Protein AF-A0A0K2RG43-F1 (afdb_monomer)

Radius of gyration: 21.75 Å; Cα contacts (8 Å, |Δi|>4): 383; chains: 1; bounding box: 55×38×69 Å

Secondary structure (DSSP, 8-state):
-TTHHHHTTSS---HHHHHHHHHHH-TT-HHHHHHHHHHHHIIIIIHHHHHHHHHHHHHHTSS-HHHHHHHT-SS-HHHHHHHHHHHHHH-GGGHHHHHHHHHHHHHHIIIIIHHHIIIIIHHHHHHHHHHHHHHTTB-TTSPBB-TTSSBP---------TTS--GGGS---------HHHHHHHHHHHHHHHHHHHHHHHS---HHHHHHHHHHHHHHHHHHHHHHH-TTS-HHHHHHHHHHHHH-TTSTTHHHHHHHHTT--HHHHHHHHHHHHHHHHHHTHHHHHH--HHHHHHHHHHHHHHHHHHHHHHHHHHT-

Sequence (320 aa):
MGRTAIGATWAIDRESYLAYALQRFGVKSPVYRGVFSVWLLGSVFGAVFISLLAGLLGGMGIFDPLALALGLGLGSGSMMLGGVAALSILYPGQAPEIMALAALSNLVTNLVGFYAGAFLSLPMSLRLYKFWSRLFRRDDEGKRLDRNGNPVAAKLRRPQDRSKVDVSAVLQDPEVRTKPSTWIIAFGASIAAGVVLNALGTKSTSINDVIGVVILGLLTALAFVLAKYVPAVPSSVWVLALATLATAPILPFSGLIVSFTHNLDPLYVGLGSIALLGMNVGRDINALKTLNWRTVIVATITFSASFIAAAALAQFVIHI

Mean predicted aligned error: 9.78 Å

pLDDT: mean 80.02, std 14.26, range [31.39, 96.19]

Structure (mmCIF, N/CA/C/O backbone):
data_AF-A0A0K2RG43-F1
#
_entry.id   AF-A0A0K2RG43-F1
#
loop_
_atom_site.group_PDB
_atom_site.id
_atom_site.type_symbol
_atom_site.label_atom_id
_atom_site.label_alt_id
_atom_site.label_comp_id
_atom_site.label_asym_id
_atom_site.label_entity_id
_atom_site.label_seq_id
_atom_site.pdbx_PDB_ins_code
_atom_site.Cartn_x
_atom_site.Cartn_y
_atom_site.Cartn_z
_atom_site.occupancy
_atom_site.B_iso_or_equiv
_atom_site.auth_seq_id
_atom_site.auth_comp_id
_atom_site.auth_asym_id
_atom_site.auth_atom_id
_atom_site.pdbx_PDB_model_num
ATOM 1 N N . MET A 1 1 ? 9.750 5.505 -20.239 1.00 72.00 1 MET A N 1
ATOM 2 C CA . MET A 1 1 ? 9.608 4.975 -18.872 1.00 72.00 1 MET A CA 1
ATOM 3 C C . MET A 1 1 ? 10.276 3.618 -18.784 1.00 72.00 1 MET A C 1
ATOM 5 O O . MET A 1 1 ? 10.845 3.347 -17.742 1.00 72.00 1 MET A O 1
ATOM 9 N N . GLY A 1 2 ? 10.279 2.807 -19.855 1.00 84.25 2 GLY A N 1
ATOM 10 C CA . GLY A 1 2 ? 10.966 1.516 -19.836 1.00 84.25 2 GLY A CA 1
ATOM 11 C C . GLY A 1 2 ? 10.409 0.632 -18.723 1.00 84.25 2 GLY A C 1
ATOM 12 O O . GLY A 1 2 ? 9.242 0.772 -18.344 1.00 84.25 2 GLY A O 1
ATOM 13 N N . ARG A 1 3 ? 11.264 -0.194 -18.127 1.00 83.50 3 ARG A N 1
ATOM 14 C CA . ARG A 1 3 ? 10.897 -1.076 -17.009 1.00 83.50 3 ARG A CA 1
ATOM 15 C C . ARG A 1 3 ? 10.437 -0.351 -15.738 1.00 83.50 3 ARG A C 1
ATOM 17 O O . ARG A 1 3 ? 9.800 -0.978 -14.899 1.00 83.50 3 ARG A O 1
ATOM 24 N N . THR A 1 4 ? 10.662 0.959 -15.609 1.00 83.38 4 THR A N 1
ATOM 25 C CA . THR A 1 4 ? 10.087 1.777 -14.523 1.00 83.38 4 THR A CA 1
ATOM 26 C C . THR A 1 4 ? 8.566 1.846 -14.590 1.00 83.38 4 THR A C 1
ATOM 28 O O . THR A 1 4 ? 7.920 1.968 -13.556 1.00 83.38 4 THR A O 1
ATOM 31 N N . ALA A 1 5 ? 7.972 1.689 -15.779 1.00 85.75 5 ALA A N 1
ATOM 32 C CA . ALA A 1 5 ? 6.519 1.604 -15.914 1.00 85.75 5 ALA A CA 1
ATOM 33 C C . ALA A 1 5 ? 5.939 0.379 -15.191 1.00 85.75 5 ALA A C 1
ATOM 35 O O . ALA A 1 5 ? 4.846 0.467 -14.654 1.00 85.75 5 ALA A O 1
ATOM 36 N N . ILE A 1 6 ? 6.678 -0.735 -15.134 1.00 88.12 6 ILE A N 1
ATOM 37 C CA . ILE A 1 6 ? 6.242 -1.964 -14.452 1.00 88.12 6 ILE A CA 1
ATOM 38 C C . ILE A 1 6 ? 6.062 -1.683 -12.960 1.00 88.12 6 ILE A C 1
ATOM 40 O O . ILE A 1 6 ? 5.012 -1.966 -12.396 1.00 88.12 6 ILE A O 1
ATOM 44 N N . GLY A 1 7 ? 7.074 -1.062 -12.348 1.00 85.88 7 GLY A N 1
ATOM 45 C CA . GLY A 1 7 ? 7.021 -0.671 -10.943 1.00 85.88 7 GLY A CA 1
ATOM 46 C C . GLY A 1 7 ? 5.968 0.392 -10.658 1.00 85.88 7 GLY A C 1
ATOM 47 O O . GLY A 1 7 ? 5.346 0.342 -9.621 1.00 85.88 7 GLY A O 1
ATOM 48 N N . ALA A 1 8 ? 5.712 1.310 -11.589 1.00 86.12 8 ALA A N 1
ATOM 49 C CA . ALA A 1 8 ? 4.730 2.374 -11.381 1.00 86.12 8 ALA A CA 1
ATOM 50 C C . ALA A 1 8 ? 3.257 1.950 -11.589 1.00 86.12 8 ALA A C 1
ATOM 52 O O . ALA A 1 8 ? 2.366 2.787 -11.463 1.00 86.12 8 ALA A O 1
ATOM 53 N N . THR A 1 9 ? 2.986 0.706 -12.009 1.00 87.81 9 THR A N 1
ATOM 54 C CA . THR A 1 9 ? 1.630 0.277 -12.426 1.00 87.81 9 THR A CA 1
ATOM 55 C C . THR A 1 9 ? 1.123 -0.996 -11.765 1.00 87.81 9 THR A C 1
ATOM 57 O O . THR A 1 9 ? -0.069 -1.270 -11.828 1.00 87.81 9 THR A O 1
ATOM 60 N N . TRP A 1 10 ? 1.990 -1.798 -11.150 1.00 84.31 10 TRP A N 1
ATOM 61 C CA . TRP A 1 10 ? 1.578 -3.088 -10.595 1.00 84.31 10 TRP A CA 1
ATOM 62 C C . TRP A 1 10 ? 0.849 -2.989 -9.245 1.00 84.31 10 TRP A C 1
ATOM 64 O O . TRP A 1 10 ? 0.118 -3.914 -8.899 1.00 84.31 10 TRP A O 1
ATOM 74 N N . ALA A 1 11 ? 1.014 -1.907 -8.486 1.00 76.31 11 ALA A N 1
ATOM 75 C CA . ALA A 1 11 ? 0.300 -1.693 -7.234 1.00 76.31 11 ALA A CA 1
ATOM 76 C C . ALA A 1 11 ? 0.222 -0.199 -6.899 1.00 76.31 11 ALA A C 1
ATOM 78 O O . ALA A 1 11 ? 1.003 0.605 -7.405 1.00 76.31 11 ALA A O 1
ATOM 79 N N . ILE A 1 12 ? -0.705 0.172 -6.012 1.00 75.31 12 ILE A N 1
ATOM 80 C CA . ILE A 1 12 ? -0.600 1.429 -5.265 1.00 75.31 12 ILE A CA 1
ATOM 81 C C . ILE A 1 12 ? 0.527 1.194 -4.265 1.00 75.31 12 ILE A C 1
ATOM 83 O O . ILE A 1 12 ? 0.325 0.569 -3.228 1.00 75.31 12 ILE A O 1
ATOM 87 N N . ASP A 1 13 ? 1.739 1.571 -4.655 1.00 65.06 13 ASP A N 1
ATOM 88 C CA . ASP A 1 13 ? 2.984 1.197 -3.993 1.00 65.06 13 ASP A CA 1
ATOM 89 C C . ASP A 1 13 ? 3.018 1.664 -2.526 1.00 65.06 13 ASP A C 1
ATOM 91 O O . ASP A 1 13 ? 3.398 2.787 -2.230 1.00 65.06 13 ASP A O 1
ATOM 95 N N . ARG A 1 14 ? 2.574 0.807 -1.600 1.00 77.00 14 ARG A N 1
ATOM 96 C CA . ARG A 1 14 ? 2.666 0.968 -0.134 1.00 77.00 14 ARG A CA 1
ATOM 97 C C . ARG A 1 14 ? 3.974 0.406 0.415 1.00 77.00 14 ARG A C 1
ATOM 99 O O . ARG A 1 14 ? 4.730 -0.246 -0.299 1.00 77.00 14 ARG A O 1
ATOM 106 N N . GLU A 1 15 ? 4.232 0.610 1.703 1.00 75.44 15 GLU A N 1
ATOM 107 C CA . GLU A 1 15 ? 5.473 0.210 2.379 1.00 75.44 15 GLU A CA 1
ATOM 108 C C . GLU A 1 15 ? 5.776 -1.284 2.199 1.00 75.44 15 GLU A C 1
ATOM 110 O O . GLU A 1 15 ? 6.919 -1.666 1.949 1.00 75.44 15 GLU A O 1
ATOM 115 N N . SER A 1 16 ? 4.742 -2.129 2.244 1.00 77.81 16 SER A N 1
ATOM 116 C CA . SER A 1 16 ? 4.851 -3.569 1.997 1.00 77.81 16 SER A CA 1
ATOM 117 C C . SER A 1 16 ? 5.320 -3.880 0.569 1.00 77.81 16 SER A C 1
ATOM 119 O O . SER A 1 16 ? 6.199 -4.728 0.388 1.00 77.81 16 SER A O 1
ATOM 121 N N . TYR A 1 17 ? 4.806 -3.163 -0.437 1.00 83.00 17 TYR A N 1
ATOM 122 C CA . TYR A 1 17 ? 5.223 -3.273 -1.840 1.00 83.00 17 TYR A CA 1
ATOM 123 C C . TYR A 1 17 ? 6.608 -2.687 -2.091 1.00 83.00 17 TYR A C 1
ATOM 125 O O . TYR A 1 17 ? 7.375 -3.261 -2.863 1.00 83.00 17 TYR A O 1
ATOM 133 N N . LEU A 1 18 ? 6.957 -1.587 -1.422 1.00 79.75 18 LEU A N 1
ATOM 134 C CA . LEU A 1 18 ? 8.285 -0.990 -1.495 1.00 79.75 18 LEU A CA 1
ATOM 135 C C . LEU A 1 18 ? 9.337 -1.941 -0.919 1.00 79.75 18 LEU A C 1
ATOM 137 O O . LEU A 1 18 ? 10.330 -2.229 -1.585 1.00 79.75 18 LEU A O 1
ATOM 141 N N . ALA A 1 19 ? 9.084 -2.496 0.269 1.00 78.06 19 ALA A N 1
ATOM 142 C CA . ALA A 1 19 ? 9.940 -3.500 0.895 1.00 78.06 19 ALA A CA 1
ATOM 143 C C . ALA A 1 19 ? 10.049 -4.767 0.033 1.00 78.06 19 ALA A C 1
ATOM 145 O O . ALA A 1 19 ? 11.140 -5.308 -0.157 1.00 78.06 19 ALA A O 1
ATOM 146 N N . TYR A 1 20 ? 8.933 -5.211 -0.549 1.00 83.25 20 TYR A N 1
ATOM 147 C CA . TYR A 1 20 ? 8.912 -6.340 -1.475 1.00 83.25 20 TYR A CA 1
ATOM 148 C C . TYR A 1 20 ? 9.756 -6.071 -2.729 1.00 83.25 20 TYR A C 1
ATOM 150 O O . TYR A 1 20 ? 10.581 -6.898 -3.119 1.00 83.25 20 TYR A O 1
ATOM 158 N N . ALA A 1 21 ? 9.580 -4.910 -3.363 1.00 82.88 21 ALA A N 1
ATOM 159 C CA . ALA A 1 21 ? 10.314 -4.526 -4.562 1.00 82.88 21 ALA A CA 1
ATOM 160 C C . ALA A 1 21 ? 11.808 -4.340 -4.276 1.00 82.88 21 ALA A C 1
ATOM 162 O O . ALA A 1 21 ? 12.637 -4.727 -5.102 1.00 82.88 21 ALA A O 1
ATOM 163 N N . LEU A 1 22 ? 12.150 -3.803 -3.102 1.00 80.00 22 LEU A N 1
ATOM 164 C CA . LEU A 1 22 ? 13.521 -3.667 -2.626 1.00 80.00 22 LEU A CA 1
ATOM 165 C C . LEU A 1 22 ? 14.205 -5.033 -2.525 1.00 80.00 22 LEU A C 1
ATOM 167 O O . LEU A 1 22 ? 15.277 -5.218 -3.093 1.00 80.00 22 LEU A O 1
ATOM 171 N N . GLN A 1 23 ? 13.568 -6.004 -1.866 1.00 78.12 23 GLN A N 1
ATOM 172 C CA . GLN A 1 23 ? 14.124 -7.352 -1.709 1.00 78.12 23 GLN A CA 1
ATOM 173 C C . GLN A 1 23 ? 14.182 -8.122 -3.031 1.00 78.12 23 GLN A C 1
ATOM 175 O O . GLN A 1 23 ? 15.165 -8.805 -3.307 1.00 78.12 23 GLN A O 1
ATOM 180 N N . ARG A 1 24 ? 13.142 -8.014 -3.865 1.00 83.25 24 ARG A N 1
ATOM 181 C CA . ARG A 1 24 ? 13.026 -8.803 -5.098 1.00 83.25 24 ARG A CA 1
ATOM 182 C C . ARG A 1 24 ? 13.858 -8.255 -6.254 1.00 83.25 24 ARG A C 1
ATOM 184 O O . ARG A 1 24 ? 14.369 -9.032 -7.056 1.00 83.25 24 ARG A O 1
ATOM 191 N N . PHE A 1 25 ? 13.934 -6.934 -6.397 1.00 82.31 25 PHE A N 1
ATOM 192 C CA . PHE A 1 25 ? 14.569 -6.291 -7.549 1.00 82.31 25 PHE A CA 1
ATOM 193 C C . PHE A 1 25 ? 15.840 -5.518 -7.194 1.00 82.31 25 PHE A C 1
ATOM 195 O O . PHE A 1 25 ? 16.650 -5.263 -8.085 1.00 82.31 25 PHE A O 1
ATOM 202 N N . GLY A 1 26 ? 16.028 -5.150 -5.928 1.00 76.12 26 GLY A N 1
ATOM 203 C CA . GLY A 1 26 ? 17.147 -4.331 -5.481 1.00 76.12 26 GLY A CA 1
ATOM 204 C C . GLY A 1 26 ? 16.978 -2.844 -5.800 1.00 76.12 26 GLY A C 1
ATOM 205 O O . GLY A 1 26 ? 16.293 -2.448 -6.747 1.00 76.12 26 GLY A O 1
ATOM 206 N N . VAL A 1 27 ? 17.684 -2.015 -5.028 1.00 69.12 27 VAL A N 1
ATOM 207 C CA . VAL A 1 27 ? 17.645 -0.540 -5.087 1.00 69.12 27 VAL A CA 1
ATOM 208 C C . VAL A 1 27 ? 17.938 0.009 -6.490 1.00 69.12 27 VAL A C 1
ATOM 210 O O . VAL A 1 27 ? 17.334 0.978 -6.945 1.00 69.12 27 VAL A O 1
ATOM 213 N N . LYS A 1 28 ? 18.853 -0.637 -7.221 1.00 69.19 28 LYS A N 1
ATOM 214 C CA . LYS A 1 28 ? 19.302 -0.179 -8.547 1.00 69.19 28 LYS A CA 1
ATOM 215 C C . LYS A 1 28 ? 18.300 -0.488 -9.666 1.00 69.19 28 LYS A C 1
ATOM 217 O O . LYS A 1 28 ? 18.419 0.039 -10.777 1.00 69.19 28 LYS A O 1
ATOM 222 N N . SER A 1 29 ? 17.309 -1.342 -9.412 1.00 79.06 29 SER A N 1
ATOM 223 C CA . SER A 1 29 ? 16.393 -1.782 -10.458 1.00 79.06 29 SER A CA 1
ATOM 224 C C . SER A 1 29 ? 15.485 -0.647 -10.940 1.00 79.06 29 SER A C 1
ATOM 226 O O . SER A 1 29 ? 14.927 0.100 -10.132 1.00 79.06 29 SER A O 1
ATOM 228 N N . PRO A 1 30 ? 15.258 -0.519 -12.262 1.00 79.19 30 PRO A N 1
ATOM 229 C CA . PRO A 1 30 ? 14.259 0.404 -12.791 1.00 79.19 30 PRO A CA 1
ATOM 230 C C . PRO A 1 30 ? 12.853 0.113 -12.254 1.00 79.19 30 PRO A C 1
ATOM 232 O O . PRO A 1 30 ? 12.072 1.051 -12.129 1.00 79.19 30 PRO A O 1
ATOM 235 N N . VAL A 1 31 ? 12.544 -1.143 -11.905 1.00 84.06 31 VAL A N 1
ATOM 236 C CA . VAL A 1 31 ? 11.252 -1.529 -11.316 1.00 84.06 31 VAL A CA 1
ATOM 237 C C . VAL A 1 31 ? 11.106 -0.930 -9.919 1.00 84.06 31 VAL A C 1
ATOM 239 O O . VAL A 1 31 ? 10.134 -0.224 -9.680 1.00 84.06 31 VAL A O 1
ATOM 242 N N . TYR A 1 32 ? 12.096 -1.113 -9.036 1.00 83.69 32 TYR A N 1
ATOM 243 C CA . TYR A 1 32 ? 12.094 -0.504 -7.698 1.00 83.69 32 TYR A CA 1
ATOM 244 C C . TYR A 1 32 ? 11.953 1.020 -7.767 1.00 83.69 32 TYR A C 1
ATOM 246 O O . TYR A 1 32 ? 11.140 1.601 -7.059 1.00 83.69 32 TYR A O 1
ATOM 254 N N . ARG A 1 33 ? 12.672 1.667 -8.693 1.00 78.69 33 ARG A N 1
ATOM 255 C CA . ARG A 1 33 ? 12.550 3.116 -8.916 1.00 78.69 33 ARG A CA 1
ATOM 256 C C . ARG A 1 33 ? 11.124 3.545 -9.267 1.00 78.69 33 ARG A C 1
ATOM 258 O O . ARG A 1 33 ? 10.701 4.617 -8.848 1.00 78.69 33 ARG A O 1
ATOM 265 N N . GLY A 1 34 ? 10.392 2.731 -10.029 1.00 82.81 34 GLY A N 1
ATOM 266 C CA . GLY A 1 34 ? 8.988 2.990 -10.363 1.00 82.81 34 GLY A CA 1
ATOM 267 C C . GLY A 1 34 ? 8.098 2.940 -9.128 1.00 82.81 34 GLY A C 1
ATOM 268 O O . GLY A 1 34 ? 7.385 3.904 -8.871 1.00 82.81 34 GLY A O 1
ATOM 269 N N . VAL A 1 35 ? 8.246 1.870 -8.342 1.00 84.44 35 VAL A N 1
ATOM 270 C CA . VAL A 1 35 ? 7.529 1.648 -7.075 1.00 84.44 35 VAL A CA 1
ATOM 271 C C . VAL A 1 35 ? 7.765 2.798 -6.102 1.00 84.44 35 VAL A C 1
ATOM 273 O O . VAL A 1 35 ? 6.836 3.440 -5.624 1.00 84.44 35 VAL A O 1
ATOM 276 N N . PHE A 1 36 ? 9.036 3.119 -5.864 1.00 80.94 36 PHE A N 1
ATOM 277 C CA . PHE A 1 36 ? 9.437 4.204 -4.978 1.00 80.94 36 PHE A CA 1
ATOM 278 C C . PHE A 1 36 ? 8.869 5.556 -5.420 1.00 80.94 36 PHE A C 1
ATOM 280 O O . PHE A 1 36 ? 8.396 6.331 -4.594 1.00 80.94 36 PHE A O 1
ATOM 287 N N . SER A 1 37 ? 8.867 5.829 -6.729 1.00 79.81 37 SER A N 1
ATOM 288 C CA . SER A 1 37 ? 8.342 7.084 -7.270 1.00 79.81 37 SER A CA 1
ATOM 289 C C . SER A 1 37 ? 6.847 7.256 -7.002 1.00 79.81 37 SER A C 1
ATOM 291 O O . SER A 1 37 ? 6.416 8.342 -6.624 1.00 79.81 37 SER A O 1
ATOM 293 N N . VAL A 1 38 ? 6.050 6.206 -7.210 1.00 84.50 38 VAL A N 1
ATOM 294 C CA . VAL A 1 38 ? 4.597 6.249 -6.994 1.00 84.50 38 VAL A CA 1
ATOM 295 C C . VAL A 1 38 ? 4.264 6.262 -5.505 1.00 84.50 38 VAL A C 1
ATOM 297 O O . VAL A 1 38 ? 3.409 7.051 -5.110 1.00 84.50 38 VAL A O 1
ATOM 300 N N . TRP A 1 39 ? 4.969 5.485 -4.672 1.00 83.19 39 TRP A N 1
ATOM 301 C CA . TRP A 1 39 ? 4.837 5.537 -3.208 1.00 83.19 39 TRP A CA 1
ATOM 302 C C . TRP A 1 39 ? 5.060 6.956 -2.678 1.00 83.19 39 TRP A C 1
ATOM 304 O O . TRP A 1 39 ? 4.260 7.489 -1.905 1.00 83.19 39 TRP A O 1
ATOM 314 N N . LEU A 1 40 ? 6.132 7.595 -3.149 1.00 78.00 40 LEU A N 1
ATOM 315 C CA . LEU A 1 40 ? 6.510 8.940 -2.752 1.00 78.00 40 LEU A CA 1
ATOM 316 C C . LEU A 1 40 ? 5.478 9.978 -3.205 1.00 78.00 40 LEU A C 1
ATOM 318 O O . LEU A 1 40 ? 5.006 10.783 -2.402 1.00 78.00 40 LEU A O 1
ATOM 322 N N . LEU A 1 41 ? 5.075 9.928 -4.477 1.00 80.88 41 LEU A N 1
ATOM 323 C CA . LEU A 1 41 ? 4.028 10.800 -5.012 1.00 80.88 41 LEU A CA 1
ATOM 324 C C . LEU A 1 41 ? 2.700 10.613 -4.278 1.00 80.88 41 LEU A C 1
ATOM 326 O O . LEU A 1 41 ? 2.023 11.590 -3.968 1.00 80.88 41 LEU A O 1
ATOM 330 N N . GLY A 1 42 ? 2.340 9.371 -3.971 1.00 81.19 42 GLY A N 1
ATOM 331 C CA . GLY A 1 42 ? 1.132 9.049 -3.231 1.00 81.19 42 GLY A CA 1
ATOM 332 C C . GLY A 1 42 ? 1.161 9.580 -1.800 1.00 81.19 42 GLY A C 1
ATOM 333 O O . GLY A 1 42 ? 0.168 10.125 -1.325 1.00 81.19 42 GLY A O 1
ATOM 334 N N . SER A 1 43 ? 2.302 9.481 -1.127 1.00 76.50 43 SER A N 1
ATOM 335 C CA . SER A 1 43 ? 2.449 9.953 0.251 1.00 76.50 43 SER A CA 1
ATOM 336 C C . SER A 1 43 ? 2.411 11.480 0.350 1.00 76.50 43 SER A C 1
ATOM 338 O O . SER A 1 43 ? 1.801 12.010 1.273 1.00 76.50 43 SER A O 1
ATOM 340 N N . VAL A 1 44 ? 3.015 12.186 -0.614 1.00 74.88 44 VAL A N 1
ATOM 341 C CA . VAL A 1 44 ? 3.104 13.657 -0.608 1.00 74.88 44 VAL A CA 1
ATOM 342 C C . VAL A 1 44 ? 1.855 14.320 -1.197 1.00 74.88 44 VAL A C 1
ATOM 344 O O . VAL A 1 44 ? 1.325 15.261 -0.616 1.00 74.88 44 VAL A O 1
ATOM 347 N N . PHE A 1 45 ? 1.376 13.845 -2.349 1.00 83.31 45 PHE A N 1
ATOM 348 C CA . PHE A 1 45 ? 0.303 14.497 -3.115 1.00 83.31 45 PHE A CA 1
ATOM 349 C C . PHE A 1 45 ? -0.998 13.698 -3.152 1.00 83.31 45 PHE A C 1
ATOM 351 O O . PHE A 1 45 ? -2.053 14.249 -3.463 1.00 83.31 45 PHE A O 1
ATOM 358 N N . GLY A 1 46 ? -0.947 12.404 -2.839 1.00 86.75 46 GLY A N 1
ATOM 359 C CA . GLY A 1 46 ? -2.092 11.513 -2.980 1.00 86.75 46 GLY A CA 1
ATOM 360 C C . GLY A 1 46 ? -3.284 11.905 -2.119 1.00 86.75 46 GLY A C 1
ATOM 361 O O . GLY A 1 46 ? -4.408 11.803 -2.591 1.00 86.75 46 GLY A O 1
ATOM 362 N N . ALA A 1 47 ? -3.058 12.385 -0.892 1.00 88.19 47 ALA A N 1
ATOM 363 C CA . ALA A 1 47 ? -4.142 12.808 -0.003 1.00 88.19 47 ALA A CA 1
ATOM 364 C C . ALA A 1 47 ? -4.958 13.965 -0.590 1.00 88.19 47 ALA A C 1
ATOM 366 O O . ALA A 1 47 ? -6.183 13.905 -0.602 1.00 88.19 47 ALA A O 1
ATOM 367 N N . VAL A 1 48 ? -4.275 14.969 -1.147 1.00 91.31 48 VAL A N 1
ATOM 368 C CA . VAL A 1 48 ? -4.914 16.100 -1.835 1.00 91.31 48 VAL A CA 1
ATOM 369 C C . VAL A 1 48 ? -5.599 15.637 -3.119 1.00 91.31 48 VAL A C 1
ATOM 371 O O . VAL A 1 48 ? -6.703 16.063 -3.433 1.00 91.31 48 VAL A O 1
ATOM 374 N N . PHE A 1 49 ? -4.959 14.747 -3.878 1.00 93.06 49 PHE A N 1
ATOM 375 C CA . PHE A 1 49 ? -5.535 14.257 -5.125 1.00 93.06 49 PHE A CA 1
ATOM 376 C C . PHE A 1 49 ? -6.822 13.449 -4.894 1.00 93.06 49 PHE A C 1
ATOM 378 O O . PHE A 1 49 ? -7.835 13.696 -5.546 1.00 93.06 49 PHE A O 1
ATOM 385 N N . ILE A 1 50 ? -6.794 12.508 -3.948 1.00 94.12 50 ILE A N 1
ATOM 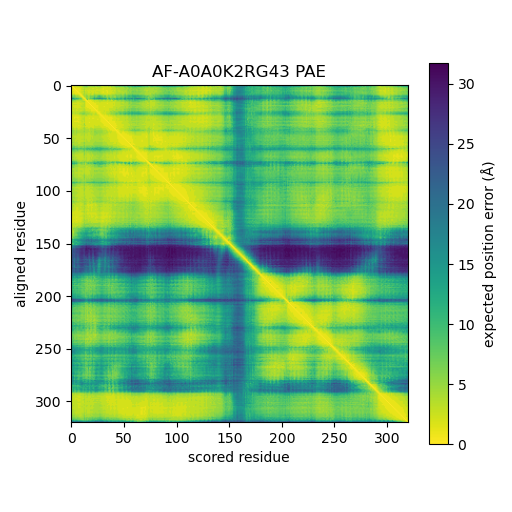386 C CA . ILE A 1 50 ? -7.946 11.668 -3.616 1.00 94.12 50 ILE A CA 1
ATOM 387 C C . ILE A 1 50 ? -9.043 12.472 -2.923 1.00 94.12 50 ILE A C 1
ATOM 389 O O . ILE A 1 50 ? -10.207 12.216 -3.205 1.00 94.12 50 ILE A O 1
ATOM 393 N N . SER A 1 51 ? -8.723 13.473 -2.096 1.00 94.12 51 SER A N 1
ATOM 394 C CA . SER A 1 51 ? -9.756 14.338 -1.512 1.00 94.12 51 SER A CA 1
ATOM 395 C C . SER A 1 51 ? -10.528 15.111 -2.583 1.00 94.12 51 SER A C 1
ATOM 397 O O . SER A 1 51 ? -11.758 15.122 -2.564 1.00 94.12 51 SER A O 1
ATOM 399 N N . LEU A 1 52 ? -9.828 15.684 -3.568 1.00 95.81 52 LEU A N 1
ATOM 400 C CA . LEU A 1 52 ? -10.455 16.369 -4.701 1.00 95.81 52 LEU A CA 1
ATOM 401 C C . LEU A 1 52 ? -11.292 15.411 -5.551 1.00 95.81 52 LEU A C 1
ATOM 403 O O . LEU A 1 52 ? -12.419 15.736 -5.915 1.00 95.81 52 LEU A O 1
ATOM 407 N N . LEU A 1 53 ? -10.758 14.226 -5.856 1.00 95.44 53 LEU A N 1
ATOM 408 C CA . LEU A 1 53 ? -11.457 13.241 -6.676 1.00 95.44 53 LEU A CA 1
ATOM 409 C C . LEU A 1 53 ? -12.693 12.671 -5.963 1.00 95.44 53 LEU A C 1
ATOM 411 O O . LEU A 1 53 ? -13.744 12.541 -6.583 1.00 95.44 53 LEU A O 1
ATOM 415 N N . ALA A 1 54 ? -12.593 12.373 -4.667 1.00 95.38 54 ALA A N 1
ATOM 416 C CA . ALA A 1 54 ? -13.710 11.906 -3.852 1.00 95.38 54 ALA A CA 1
ATOM 417 C C . ALA A 1 54 ? -14.787 12.985 -3.703 1.00 95.38 54 ALA A C 1
ATOM 419 O O . ALA A 1 54 ? -15.967 12.691 -3.870 1.00 95.38 54 ALA A O 1
ATOM 420 N N . GLY A 1 55 ? -14.383 14.238 -3.471 1.00 94.94 55 GLY A N 1
ATOM 421 C CA . GLY A 1 55 ? -15.302 15.374 -3.443 1.00 94.94 55 GLY A CA 1
ATOM 422 C C . GLY A 1 55 ? -16.020 15.580 -4.779 1.00 94.94 55 GLY A C 1
ATOM 423 O O . GLY A 1 55 ? -17.228 15.794 -4.797 1.00 94.94 55 GLY A O 1
ATOM 424 N N . LEU A 1 56 ? -15.307 15.449 -5.903 1.00 96.19 56 LEU A N 1
ATOM 425 C CA . LEU A 1 56 ? -15.900 15.538 -7.238 1.00 96.19 56 LEU A CA 1
ATOM 426 C C . LEU A 1 56 ? -16.924 14.419 -7.471 1.00 96.19 56 LEU A C 1
ATOM 428 O O . LEU A 1 56 ? -18.065 14.707 -7.819 1.00 96.19 56 LEU A O 1
ATOM 432 N N . LEU A 1 57 ? -16.537 13.154 -7.272 1.00 95.44 57 LEU A N 1
ATOM 433 C CA . LEU A 1 57 ? -17.425 12.012 -7.520 1.00 95.44 57 LEU A CA 1
ATOM 434 C C . LEU A 1 57 ? -18.624 11.986 -6.566 1.00 95.44 57 LEU A C 1
ATOM 436 O O . LEU A 1 57 ? -19.725 11.658 -7.002 1.00 95.44 57 LEU A O 1
ATOM 440 N N . GLY A 1 58 ? -18.428 12.379 -5.303 1.00 93.62 58 GLY A N 1
ATOM 441 C CA . GLY A 1 58 ? -19.518 12.569 -4.347 1.00 93.62 58 GLY A CA 1
ATOM 442 C C . GLY A 1 58 ? -20.467 13.677 -4.797 1.00 93.62 58 GLY A C 1
ATOM 443 O O . GLY A 1 58 ? -21.670 13.468 -4.882 1.00 93.62 58 GLY A O 1
ATOM 444 N N . GLY A 1 59 ? -19.936 14.830 -5.207 1.00 92.69 59 GLY A N 1
ATOM 445 C CA . GLY A 1 59 ? -20.747 15.944 -5.706 1.00 92.69 59 GLY A CA 1
ATOM 446 C C . GLY A 1 59 ? -21.535 15.633 -6.986 1.00 92.69 59 GLY A C 1
ATOM 447 O O . GLY A 1 59 ? -22.576 16.241 -7.219 1.00 92.69 59 GLY A O 1
ATOM 448 N N . MET A 1 60 ? -21.076 14.682 -7.807 1.00 93.00 60 MET A N 1
ATOM 449 C CA . MET A 1 60 ? -21.795 14.245 -9.011 1.00 93.00 60 MET A CA 1
ATOM 450 C C . MET A 1 60 ? -23.036 13.392 -8.703 1.00 93.00 60 MET A C 1
ATOM 452 O O . MET A 1 60 ? -23.894 13.265 -9.572 1.00 93.00 60 MET A O 1
ATOM 456 N N . GLY A 1 61 ? -23.127 12.782 -7.515 1.00 87.69 61 GLY A N 1
ATOM 457 C CA . GLY A 1 61 ? -24.268 11.947 -7.117 1.00 87.69 61 GLY A CA 1
ATOM 458 C C . GLY A 1 61 ? -24.458 10.666 -7.943 1.00 87.69 61 GLY A C 1
ATOM 459 O O . GLY A 1 61 ? -25.542 10.093 -7.933 1.00 87.69 61 GLY A O 1
ATOM 460 N N . ILE A 1 62 ? -23.432 10.226 -8.684 1.00 89.62 62 ILE A N 1
ATOM 461 C CA . ILE A 1 62 ? -23.482 9.001 -9.509 1.00 89.62 62 ILE A CA 1
ATOM 462 C C . ILE A 1 62 ? -23.292 7.748 -8.649 1.00 89.62 62 ILE A C 1
ATOM 464 O O . ILE A 1 62 ? -23.880 6.706 -8.928 1.00 89.62 62 ILE A O 1
ATOM 468 N N . PHE A 1 63 ? -22.439 7.846 -7.632 1.00 92.88 63 PHE A N 1
ATOM 469 C CA . PHE A 1 63 ? -22.139 6.759 -6.710 1.00 92.88 63 PHE A CA 1
ATOM 470 C C . PHE A 1 63 ? -22.794 7.019 -5.359 1.00 92.88 63 PHE A C 1
ATOM 472 O O . PHE A 1 63 ? -22.886 8.162 -4.911 1.00 92.88 63 PHE A O 1
ATOM 479 N N . ASP A 1 64 ? -23.189 5.939 -4.698 1.00 93.75 64 ASP A N 1
ATOM 480 C CA . ASP A 1 64 ? -23.580 5.948 -3.299 1.00 93.75 64 ASP A CA 1
ATOM 481 C C . ASP A 1 64 ? -22.381 6.396 -2.431 1.00 93.75 64 ASP A C 1
ATOM 483 O O . ASP A 1 64 ? -21.248 5.951 -2.672 1.00 93.75 64 ASP A O 1
ATOM 487 N N . PRO A 1 65 ? -22.580 7.271 -1.426 1.00 94.00 65 PRO A N 1
ATOM 488 C CA . PRO A 1 65 ? -21.498 7.726 -0.553 1.00 94.00 65 PRO A CA 1
ATOM 489 C C . PRO A 1 65 ? -20.750 6.581 0.140 1.00 94.00 65 PRO A C 1
ATOM 491 O O . PRO A 1 65 ? -19.532 6.662 0.311 1.00 94.00 65 PRO A O 1
ATOM 494 N N . LEU A 1 66 ? -21.444 5.497 0.493 1.00 94.44 66 LEU A N 1
ATOM 495 C CA . LEU A 1 66 ? -20.863 4.309 1.117 1.00 94.44 66 LEU A CA 1
ATOM 496 C C . LEU A 1 66 ? -20.060 3.477 0.106 1.00 94.44 66 LEU A C 1
ATOM 498 O O . LEU A 1 66 ? -19.013 2.924 0.451 1.00 94.44 66 LEU A O 1
ATOM 502 N N . ALA A 1 67 ? -20.474 3.448 -1.165 1.00 95.75 67 ALA A N 1
ATOM 503 C CA . ALA A 1 67 ? -19.684 2.843 -2.239 1.00 95.75 67 ALA A CA 1
ATOM 504 C C . ALA A 1 67 ? -18.383 3.622 -2.486 1.00 95.75 67 ALA A C 1
ATOM 506 O O . ALA A 1 67 ? -17.309 3.027 -2.618 1.00 95.75 67 ALA A O 1
ATOM 507 N N . LEU A 1 68 ? -18.456 4.958 -2.488 1.00 95.94 68 LEU A N 1
ATOM 508 C CA . LEU A 1 68 ? -17.270 5.813 -2.553 1.00 95.94 68 LEU A CA 1
ATOM 509 C C . LEU A 1 68 ? -16.375 5.597 -1.330 1.00 95.94 68 LEU A C 1
ATOM 511 O O . LEU A 1 68 ? -15.164 5.463 -1.494 1.00 95.94 68 LEU A O 1
ATOM 515 N N . ALA A 1 69 ? -16.949 5.487 -0.130 1.00 94.94 69 ALA A N 1
ATOM 516 C CA . ALA A 1 69 ? -16.206 5.189 1.091 1.00 94.94 69 ALA A CA 1
ATOM 517 C C . ALA A 1 69 ? -15.432 3.866 0.990 1.00 94.94 69 ALA A C 1
ATOM 519 O O . ALA A 1 69 ? -14.241 3.824 1.294 1.00 94.94 69 ALA A O 1
ATOM 520 N N . LEU A 1 70 ? -16.058 2.803 0.479 1.00 94.31 70 LEU A N 1
ATOM 521 C CA . LEU A 1 70 ? -15.376 1.534 0.212 1.00 94.31 70 LEU A CA 1
ATOM 522 C C . LEU A 1 70 ? -14.268 1.685 -0.840 1.00 94.31 70 LEU A C 1
ATOM 524 O O . LEU A 1 70 ? -13.193 1.101 -0.686 1.00 94.31 70 LEU A O 1
ATOM 528 N N . GLY A 1 71 ? -14.476 2.515 -1.864 1.00 92.75 71 GLY A N 1
ATOM 529 C CA . GLY A 1 71 ? -13.451 2.842 -2.857 1.00 92.75 71 GLY A CA 1
ATOM 530 C C . GLY A 1 71 ? -12.227 3.555 -2.269 1.00 92.75 71 GLY A C 1
ATOM 531 O O . GLY A 1 71 ? -11.112 3.365 -2.758 1.00 92.75 71 GLY A O 1
ATOM 532 N N . LEU A 1 72 ? -12.396 4.339 -1.197 1.00 92.62 72 LEU A N 1
ATOM 533 C CA . LEU A 1 72 ? -11.303 5.056 -0.523 1.00 92.62 72 LEU A CA 1
ATOM 534 C C . LEU A 1 72 ? -10.307 4.140 0.196 1.00 92.62 72 LEU A C 1
ATOM 536 O O . LEU A 1 72 ? -9.223 4.595 0.571 1.00 92.62 72 LEU A O 1
ATOM 540 N N . GLY A 1 73 ? -10.621 2.849 0.335 1.00 84.38 73 GLY A N 1
ATOM 541 C CA . GLY A 1 73 ? -9.730 1.816 0.857 1.00 84.38 73 GLY A CA 1
ATOM 542 C C . GLY A 1 73 ? -8.578 1.442 -0.080 1.00 84.38 73 GLY A C 1
ATOM 543 O O . GLY A 1 73 ? -8.274 0.268 -0.255 1.00 84.38 73 GLY A O 1
ATOM 544 N N . LEU A 1 74 ? -7.905 2.429 -0.671 1.00 78.38 74 LEU A N 1
ATOM 545 C CA . LEU A 1 74 ? -6.832 2.289 -1.665 1.00 78.38 74 LEU A CA 1
ATOM 546 C C . LEU A 1 74 ? -5.532 1.666 -1.116 1.00 78.38 74 LEU A C 1
ATOM 548 O O . LEU A 1 74 ? -4.545 1.544 -1.840 1.00 78.38 74 LEU A O 1
ATOM 552 N N . GLY A 1 75 ? -5.492 1.325 0.174 1.00 71.06 75 GLY A N 1
ATOM 553 C CA . GLY A 1 75 ? -4.307 0.835 0.882 1.00 71.06 75 GLY A CA 1
ATOM 554 C C . GLY A 1 75 ? -3.477 1.946 1.538 1.00 71.06 75 GLY A C 1
ATOM 555 O O . GLY A 1 75 ? -2.536 1.653 2.271 1.00 71.06 75 GLY A O 1
ATOM 556 N N . SER A 1 76 ? -3.815 3.222 1.319 1.00 83.69 76 SER A N 1
ATOM 557 C CA . SER A 1 76 ? -3.121 4.375 1.901 1.00 83.69 76 SER A CA 1
ATOM 558 C C . SER A 1 76 ? -3.971 5.083 2.949 1.00 83.69 76 SER A C 1
ATOM 560 O O . SER A 1 76 ? -4.964 5.719 2.605 1.00 83.69 76 SER A O 1
ATOM 562 N N . GLY A 1 77 ? -3.524 5.065 4.209 1.00 80.94 77 GLY A N 1
ATOM 563 C CA . GLY A 1 77 ? -4.220 5.747 5.306 1.00 80.94 77 GLY A CA 1
ATOM 564 C C . GLY A 1 77 ? -4.366 7.256 5.086 1.00 80.94 77 GLY A C 1
ATOM 565 O O . GLY A 1 77 ? -5.439 7.801 5.311 1.00 80.94 77 GLY A O 1
ATOM 566 N N . SER A 1 78 ? -3.338 7.938 4.568 1.00 83.69 78 SER A N 1
ATOM 567 C CA . SER A 1 78 ? -3.411 9.384 4.307 1.00 83.69 78 SER A CA 1
ATOM 568 C C . SER A 1 78 ? -4.369 9.735 3.165 1.00 83.69 78 SER A C 1
ATOM 570 O O . SER A 1 78 ? -5.122 10.699 3.271 1.00 83.69 78 SER A O 1
ATOM 572 N N . MET A 1 79 ? -4.380 8.943 2.087 1.00 90.38 79 MET A N 1
ATOM 573 C CA . MET A 1 79 ? -5.337 9.122 0.988 1.00 90.38 79 MET A CA 1
ATOM 574 C C . MET A 1 79 ? -6.765 8.820 1.425 1.00 90.38 79 MET A C 1
ATOM 576 O O . MET A 1 79 ? -7.671 9.579 1.094 1.00 90.38 79 MET A O 1
ATOM 580 N N . MET A 1 80 ? -6.945 7.739 2.187 1.00 92.50 80 MET A N 1
ATOM 581 C CA . MET A 1 80 ? -8.224 7.351 2.763 1.00 92.50 80 MET A CA 1
ATOM 582 C C . MET A 1 80 ? -8.771 8.481 3.632 1.00 92.50 80 MET A C 1
ATOM 584 O O . MET A 1 80 ? -9.867 8.956 3.370 1.00 92.50 80 MET A O 1
ATOM 588 N N . LEU A 1 81 ? -7.990 8.975 4.600 1.00 89.94 81 LEU A N 1
ATOM 589 C CA . LEU A 1 81 ? -8.398 10.084 5.466 1.00 89.94 81 LEU A CA 1
ATOM 590 C C . LEU A 1 81 ? -8.703 11.359 4.669 1.00 89.94 81 LEU A C 1
ATOM 592 O O . LEU A 1 81 ? -9.689 12.029 4.958 1.00 89.94 81 LEU A O 1
ATOM 596 N N . GLY A 1 82 ? -7.905 11.674 3.642 1.00 90.81 82 GLY A N 1
ATOM 597 C CA . GLY A 1 82 ? -8.163 12.810 2.754 1.00 90.81 82 GLY A CA 1
ATOM 598 C C . GLY A 1 82 ? -9.500 12.697 2.015 1.00 90.81 82 GLY A C 1
ATOM 599 O O . GLY A 1 82 ? -10.273 13.655 1.981 1.00 90.81 82 GLY A O 1
ATOM 600 N N . GLY A 1 83 ? -9.801 11.524 1.457 1.00 93.75 83 GLY A N 1
ATOM 601 C CA . GLY A 1 83 ? -11.078 11.259 0.794 1.00 93.75 83 GLY A CA 1
ATOM 602 C C . GLY A 1 83 ? -12.262 11.216 1.758 1.00 93.75 83 GLY A C 1
ATOM 603 O O . GLY A 1 83 ? -13.305 11.793 1.464 1.00 93.75 83 GLY A O 1
ATOM 604 N N . VAL A 1 84 ? -12.091 10.593 2.928 1.00 94.94 84 VAL A N 1
ATOM 605 C CA . VAL A 1 84 ? -13.117 10.513 3.977 1.00 94.94 84 VAL A CA 1
ATOM 606 C C . VAL A 1 84 ? -13.463 11.913 4.456 1.00 94.94 84 VAL A C 1
ATOM 608 O O . VAL A 1 84 ? -14.642 12.227 4.578 1.00 94.94 84 VAL A O 1
ATOM 611 N N . ALA A 1 85 ? -12.466 12.777 4.667 1.00 93.25 85 ALA A N 1
ATOM 612 C CA . ALA A 1 85 ? -12.690 14.171 5.030 1.00 93.25 85 ALA A CA 1
ATOM 613 C C . ALA A 1 85 ? -13.537 14.905 3.978 1.00 93.25 85 ALA A C 1
ATOM 615 O O . ALA A 1 85 ? -14.510 15.565 4.334 1.00 93.25 85 ALA A O 1
ATOM 616 N N . ALA A 1 86 ? -13.221 14.745 2.688 1.00 95.44 86 ALA A N 1
ATOM 617 C CA . ALA A 1 86 ? -13.997 15.352 1.607 1.00 95.44 86 ALA A CA 1
ATOM 618 C C . ALA A 1 86 ? -15.447 14.836 1.559 1.00 95.44 86 ALA A C 1
ATOM 620 O O . ALA A 1 86 ? -16.379 15.635 1.485 1.00 95.44 86 ALA A O 1
ATOM 621 N N . LEU A 1 87 ? -15.657 13.518 1.653 1.00 95.81 87 LEU A N 1
ATOM 622 C CA . LEU A 1 87 ? -17.002 12.930 1.639 1.00 95.81 87 LEU A CA 1
ATOM 623 C C . LEU A 1 87 ? -17.810 13.270 2.892 1.00 95.81 87 LEU A C 1
ATOM 625 O O . LEU A 1 87 ? -19.009 13.498 2.792 1.00 95.81 87 LEU A O 1
ATOM 629 N N . SER A 1 88 ? -17.170 13.354 4.057 1.00 94.94 88 SER A N 1
ATOM 630 C CA . SER A 1 88 ? -17.839 13.676 5.325 1.00 94.94 88 SER A CA 1
ATOM 631 C C . SER A 1 88 ? -18.366 15.110 5.350 1.00 94.94 88 SER A C 1
ATOM 633 O O . SER A 1 88 ? -19.366 15.384 6.005 1.00 94.94 88 SER A O 1
ATOM 635 N N . ILE A 1 89 ? -17.720 16.023 4.617 1.00 95.25 89 ILE A N 1
ATOM 636 C CA . ILE A 1 89 ? -18.219 17.390 4.420 1.00 95.25 89 ILE A CA 1
ATOM 637 C C . ILE A 1 89 ? -19.476 17.387 3.537 1.00 95.25 89 ILE A C 1
ATOM 639 O O . ILE A 1 89 ? -20.410 18.136 3.810 1.00 95.25 89 ILE A O 1
ATOM 643 N N . LEU A 1 90 ? -19.514 16.548 2.496 1.00 95.00 90 LEU A N 1
ATOM 644 C CA . LEU A 1 90 ? -20.665 16.438 1.592 1.00 95.00 90 LEU A CA 1
ATOM 645 C C . LEU A 1 90 ? -21.845 15.680 2.222 1.00 95.00 90 LEU A C 1
ATOM 647 O O . LEU A 1 90 ? -22.997 16.039 1.993 1.00 95.00 90 LEU A O 1
ATOM 651 N N . TYR A 1 91 ? -21.559 14.661 3.033 1.00 95.31 91 TYR A N 1
ATOM 652 C CA . TYR A 1 91 ? -22.540 13.756 3.636 1.00 95.31 91 TYR A CA 1
ATOM 653 C C . TYR A 1 91 ? -22.356 13.667 5.160 1.00 95.31 91 TYR A C 1
ATOM 655 O O . TYR A 1 91 ? -22.008 12.606 5.688 1.00 95.31 91 TYR A O 1
ATOM 663 N N . PRO A 1 92 ? -22.617 14.757 5.906 1.00 94.12 92 PRO A N 1
ATOM 664 C CA . PRO A 1 92 ? -22.339 14.814 7.343 1.00 94.12 92 PRO A CA 1
ATOM 665 C C . PRO A 1 92 ? -23.123 13.774 8.156 1.00 94.12 92 PRO A C 1
ATOM 667 O O . PRO A 1 92 ? -22.617 13.269 9.154 1.00 94.12 92 PRO A O 1
ATOM 670 N N . GLY A 1 93 ? -24.329 13.400 7.710 1.00 95.12 93 GLY A N 1
ATOM 671 C CA . GLY A 1 93 ? -25.147 12.378 8.373 1.00 95.12 93 GLY A CA 1
ATOM 672 C C . GLY A 1 93 ? -24.576 10.956 8.298 1.00 95.12 93 GLY A C 1
ATOM 673 O O . GLY A 1 93 ? -24.912 10.134 9.141 1.00 95.12 93 GLY A O 1
ATOM 674 N N . GLN A 1 94 ? -23.697 10.674 7.330 1.00 94.62 94 GLN A N 1
ATOM 675 C CA . GLN A 1 94 ? -23.084 9.354 7.118 1.00 94.62 94 GLN A CA 1
ATOM 676 C C . GLN A 1 94 ? -21.584 9.342 7.450 1.00 94.62 94 GLN A C 1
ATOM 678 O O . GLN A 1 94 ? -20.915 8.332 7.253 1.00 94.62 94 GLN A O 1
ATOM 683 N N . ALA A 1 95 ? -21.027 10.441 7.973 1.00 93.19 95 ALA A N 1
ATOM 684 C CA . ALA A 1 95 ? -19.591 10.572 8.230 1.00 93.19 95 ALA A CA 1
ATOM 685 C C . ALA A 1 95 ? -18.986 9.435 9.091 1.00 93.19 95 ALA A C 1
ATOM 687 O O . ALA A 1 95 ? -17.917 8.933 8.725 1.00 93.19 95 ALA A O 1
ATOM 688 N N . PRO A 1 96 ? -19.637 8.960 10.179 1.00 93.44 96 PRO A N 1
ATOM 689 C CA . PRO A 1 96 ? -19.117 7.829 10.952 1.00 93.44 96 PRO A CA 1
ATOM 690 C C . PRO A 1 96 ? -19.043 6.536 10.132 1.00 93.44 96 PRO A C 1
ATOM 692 O O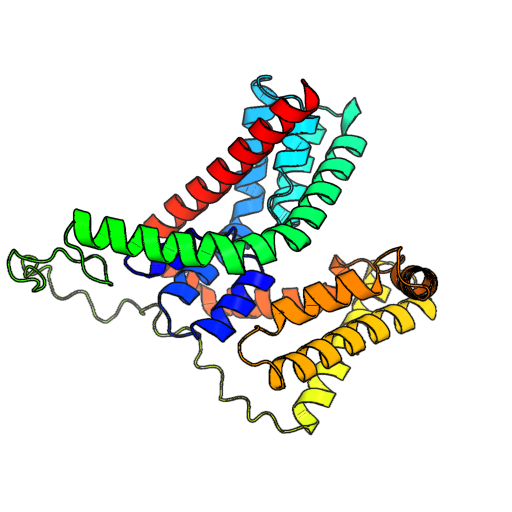 . PRO A 1 96 ? -18.076 5.783 10.235 1.00 93.44 96 PRO A O 1
ATOM 695 N N . GLU A 1 97 ? -20.048 6.299 9.291 1.00 95.38 97 GLU A N 1
ATOM 696 C CA . GLU A 1 97 ? -20.176 5.093 8.474 1.00 95.38 97 GLU A CA 1
ATOM 697 C C . GLU A 1 97 ? -19.191 5.112 7.298 1.00 95.38 97 GLU A C 1
ATOM 699 O O . GLU A 1 97 ? -18.506 4.123 7.044 1.00 95.38 97 GLU A O 1
ATOM 704 N N . ILE A 1 98 ? -19.010 6.275 6.663 1.00 96.00 98 ILE A N 1
ATOM 705 C CA . ILE A 1 98 ? -17.984 6.521 5.640 1.00 96.00 98 ILE A CA 1
ATOM 706 C C . ILE A 1 98 ? -16.588 6.212 6.195 1.00 96.00 98 ILE A C 1
ATOM 708 O O . ILE A 1 98 ? -15.818 5.487 5.564 1.00 96.00 98 ILE A O 1
ATOM 712 N N . MET A 1 99 ? -16.253 6.731 7.381 1.00 93.06 99 MET A N 1
ATOM 713 C CA . MET A 1 99 ? -14.964 6.464 8.024 1.00 93.06 99 MET A CA 1
ATOM 714 C C . MET A 1 99 ? -14.787 4.973 8.331 1.00 93.06 99 MET A C 1
ATOM 716 O O . MET A 1 99 ? -13.730 4.409 8.044 1.00 93.06 99 MET A O 1
ATOM 720 N N . ALA A 1 100 ? -15.817 4.324 8.879 1.00 92.38 100 ALA A N 1
ATOM 721 C CA . ALA A 1 100 ? -15.774 2.907 9.217 1.00 92.38 100 ALA A CA 1
ATOM 722 C C . ALA A 1 100 ? -15.569 2.024 7.975 1.00 92.38 100 ALA A C 1
ATOM 724 O O . ALA A 1 100 ? -14.656 1.198 7.952 1.00 92.38 100 ALA A O 1
ATOM 725 N N . LEU A 1 101 ? -16.361 2.225 6.917 1.00 94.31 101 LEU A N 1
ATOM 726 C CA . LEU A 1 101 ? -16.254 1.459 5.673 1.00 94.31 101 LEU A CA 1
ATOM 727 C C . LEU A 1 101 ? -14.922 1.696 4.962 1.00 94.31 101 LEU A C 1
ATOM 729 O O . LEU A 1 101 ? -14.297 0.741 4.499 1.00 94.31 101 LEU A O 1
ATOM 733 N N . ALA A 1 102 ? -14.452 2.944 4.914 1.00 93.69 102 ALA A N 1
ATOM 734 C CA . ALA A 1 102 ? -13.159 3.264 4.326 1.00 93.69 102 ALA A CA 1
ATOM 735 C C . ALA A 1 102 ? -12.010 2.596 5.096 1.00 93.69 102 ALA A C 1
ATOM 737 O O . ALA A 1 102 ? -11.131 1.992 4.478 1.00 93.69 102 ALA A O 1
ATOM 738 N N . ALA A 1 103 ? -12.042 2.632 6.434 1.00 88.94 103 ALA A N 1
ATOM 739 C CA . ALA A 1 103 ? -11.049 1.977 7.284 1.00 88.94 103 ALA A CA 1
ATOM 740 C C . ALA A 1 103 ? -11.049 0.451 7.109 1.00 88.94 103 ALA A C 1
ATOM 742 O O . ALA A 1 103 ? -9.981 -0.148 6.953 1.00 88.94 103 ALA A O 1
ATOM 743 N N . LEU A 1 104 ? -12.233 -0.170 7.069 1.00 90.44 104 LEU A N 1
ATOM 744 C CA . LEU A 1 104 ? -12.389 -1.603 6.815 1.00 90.44 104 LEU A CA 1
ATOM 745 C C . LEU A 1 104 ? -11.853 -1.989 5.433 1.00 90.44 104 LEU A C 1
ATOM 747 O O . LEU A 1 104 ? -11.041 -2.907 5.320 1.00 90.44 104 LEU A O 1
ATOM 751 N N . SER A 1 105 ? -12.242 -1.258 4.389 1.00 91.94 105 SER A N 1
ATOM 752 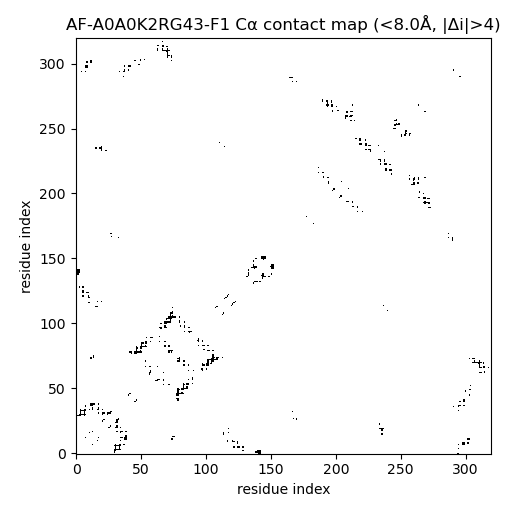C CA . SER A 1 105 ? -11.755 -1.489 3.027 1.00 91.94 105 SER A CA 1
ATOM 753 C C . SER A 1 105 ? -10.234 -1.324 2.941 1.00 91.94 105 SER A C 1
ATOM 755 O O . SER A 1 105 ? -9.536 -2.170 2.385 1.00 91.94 105 SER A O 1
ATOM 757 N N . ASN A 1 106 ? -9.678 -0.295 3.587 1.00 89.25 106 ASN A N 1
ATOM 758 C CA . ASN A 1 106 ? -8.236 -0.069 3.632 1.00 89.25 106 ASN A CA 1
ATOM 759 C C . ASN A 1 106 ? -7.477 -1.202 4.343 1.00 89.25 106 ASN A C 1
ATOM 761 O O . ASN A 1 106 ? -6.379 -1.569 3.914 1.00 89.25 106 ASN A O 1
ATOM 765 N N . LEU A 1 107 ? -8.044 -1.767 5.413 1.00 84.75 107 LEU A N 1
ATOM 766 C CA . LEU A 1 107 ? -7.485 -2.935 6.094 1.00 84.75 107 LEU A CA 1
ATOM 767 C C . LEU A 1 107 ? -7.464 -4.154 5.160 1.00 84.75 107 LEU A C 1
ATOM 769 O O . LEU A 1 107 ? -6.420 -4.790 5.004 1.00 84.75 107 LEU A O 1
ATOM 773 N N . VAL A 1 108 ? -8.587 -4.441 4.491 1.00 86.69 108 VAL A N 1
ATOM 774 C CA . VAL A 1 108 ? -8.704 -5.561 3.543 1.00 86.69 108 VAL A CA 1
ATOM 775 C C . VAL A 1 108 ? -7.736 -5.396 2.371 1.00 86.69 108 VAL A C 1
ATOM 777 O O . VAL A 1 108 ? -7.045 -6.349 2.017 1.00 86.69 108 VAL A O 1
ATOM 780 N N . THR A 1 109 ? -7.607 -4.196 1.804 1.00 87.56 109 THR A N 1
ATOM 781 C CA . THR A 1 109 ? -6.665 -3.916 0.710 1.00 87.56 109 THR A CA 1
ATOM 782 C C . THR A 1 109 ? -5.212 -4.092 1.140 1.00 87.56 109 THR A C 1
ATOM 784 O O . THR A 1 109 ? -4.413 -4.648 0.387 1.00 87.56 109 THR A O 1
ATOM 787 N N . ASN A 1 110 ? -4.844 -3.672 2.351 1.00 81.69 110 ASN A N 1
ATOM 788 C CA . ASN A 1 110 ? -3.484 -3.885 2.850 1.00 81.69 110 ASN A CA 1
ATOM 789 C C . ASN A 1 110 ? -3.181 -5.363 3.107 1.00 81.69 110 ASN A C 1
ATOM 791 O O . ASN A 1 110 ? -2.056 -5.805 2.869 1.00 81.69 110 ASN A O 1
ATOM 795 N N . LEU A 1 111 ? -4.181 -6.126 3.546 1.00 79.50 111 LEU A N 1
ATOM 796 C CA . LEU A 1 111 ? -4.037 -7.550 3.787 1.00 79.50 111 LEU A CA 1
ATOM 797 C C . LEU A 1 111 ? -4.062 -8.351 2.480 1.00 79.50 111 LEU A C 1
ATOM 799 O O . LEU A 1 111 ? -3.049 -8.905 2.070 1.00 79.50 111 LEU A O 1
ATOM 803 N N . VAL A 1 112 ? -5.210 -8.403 1.808 1.00 85.00 112 VAL A N 1
ATOM 804 C CA . VAL A 1 112 ? -5.451 -9.231 0.617 1.00 85.00 112 VAL A CA 1
ATOM 805 C C . VAL A 1 112 ? -4.796 -8.625 -0.617 1.00 85.00 112 VAL A C 1
ATOM 807 O O . VAL A 1 112 ? -4.171 -9.336 -1.409 1.00 85.00 112 VAL A O 1
ATOM 810 N N . GLY A 1 113 ? -4.907 -7.304 -0.772 1.00 84.56 113 GLY A N 1
ATOM 811 C CA . GLY A 1 113 ? -4.381 -6.594 -1.933 1.00 84.56 113 GLY A CA 1
ATOM 812 C C . GLY A 1 113 ? -2.877 -6.785 -2.079 1.00 84.56 113 GLY A C 1
ATOM 813 O O . GLY A 1 113 ? -2.423 -7.022 -3.193 1.00 84.56 113 GLY A O 1
ATOM 814 N N . PHE A 1 114 ? -2.115 -6.810 -0.979 1.00 84.31 114 PHE A N 1
ATOM 815 C CA . PHE A 1 114 ? -0.676 -7.082 -1.026 1.00 84.31 114 PHE A CA 1
ATOM 816 C C . PHE A 1 114 ? -0.340 -8.430 -1.681 1.00 84.31 114 PHE A C 1
ATOM 818 O O . PHE A 1 114 ? 0.497 -8.482 -2.587 1.00 84.31 114 PHE A O 1
ATOM 825 N N . TYR A 1 115 ? -1.013 -9.515 -1.282 1.00 86.00 115 TYR A N 1
ATOM 826 C CA . TYR A 1 115 ? -0.806 -10.832 -1.894 1.00 86.00 115 TYR A CA 1
ATOM 827 C C . TYR A 1 115 ? -1.252 -10.848 -3.355 1.00 86.00 115 TYR A C 1
ATOM 829 O O . TYR A 1 115 ? -0.522 -11.353 -4.211 1.00 86.00 115 TYR A O 1
ATOM 837 N N . ALA A 1 116 ? -2.406 -10.251 -3.664 1.00 88.06 116 ALA A N 1
ATOM 838 C CA . ALA A 1 116 ? -2.872 -10.116 -5.040 1.00 88.06 116 ALA A CA 1
ATOM 839 C C . ALA A 1 116 ? -1.860 -9.330 -5.893 1.00 88.06 116 ALA A C 1
ATOM 841 O O . ALA A 1 116 ? -1.530 -9.730 -7.007 1.00 88.06 116 ALA A O 1
ATOM 842 N N . GLY A 1 117 ? -1.273 -8.261 -5.362 1.00 87.25 117 GLY A N 1
ATOM 843 C CA . GLY A 1 117 ? -0.247 -7.495 -6.050 1.00 87.25 117 GLY A CA 1
ATOM 844 C C . GLY A 1 117 ? 1.028 -8.311 -6.281 1.00 87.25 117 GLY A C 1
ATOM 845 O O . GLY A 1 117 ? 1.495 -8.421 -7.416 1.00 87.25 117 GLY A O 1
ATOM 846 N N . ALA A 1 118 ? 1.557 -8.951 -5.232 1.00 84.56 118 ALA A N 1
ATOM 847 C CA . ALA A 1 118 ? 2.772 -9.772 -5.270 1.00 84.56 118 ALA A CA 1
ATOM 848 C C . ALA A 1 118 ? 2.679 -10.967 -6.231 1.00 84.56 118 ALA A C 1
ATOM 850 O O . ALA A 1 118 ? 3.611 -11.215 -7.006 1.00 84.56 118 ALA A O 1
ATOM 851 N N . PHE A 1 119 ? 1.569 -11.706 -6.178 1.00 86.62 119 PHE A N 1
ATOM 852 C CA . PHE A 1 119 ? 1.431 -12.999 -6.849 1.00 86.62 119 PHE A CA 1
ATOM 853 C C . PHE A 1 119 ? 0.604 -12.958 -8.135 1.00 86.62 119 PHE A C 1
ATOM 855 O O . PHE A 1 119 ? 0.788 -13.837 -8.975 1.00 86.62 119 PHE A O 1
ATOM 862 N N . LEU A 1 120 ? -0.248 -11.949 -8.336 1.00 90.00 120 LEU A N 1
ATOM 863 C CA . LEU A 1 120 ? -1.080 -11.821 -9.537 1.00 90.00 120 LEU A CA 1
ATOM 864 C C . LEU A 1 120 ? -0.721 -10.574 -10.356 1.00 90.00 120 LEU A C 1
ATOM 866 O O . LEU A 1 120 ? -0.327 -10.701 -11.517 1.00 90.00 120 LEU A O 1
ATOM 870 N N . SER A 1 121 ? -0.772 -9.382 -9.760 1.00 90.38 121 SER A N 1
ATOM 871 C CA . SER A 1 121 ? -0.550 -8.131 -10.498 1.00 90.38 121 SER A CA 1
ATOM 872 C C . SER A 1 121 ? 0.873 -8.017 -11.047 1.00 90.38 121 SER A C 1
ATOM 874 O O . SER A 1 121 ? 1.062 -7.724 -12.224 1.00 90.38 121 SER A O 1
ATOM 876 N N . LEU A 1 122 ? 1.903 -8.328 -10.251 1.00 90.50 122 LEU A N 1
ATOM 877 C CA . LEU A 1 122 ? 3.296 -8.262 -10.701 1.00 90.50 122 LEU A CA 1
ATOM 878 C C . LEU A 1 122 ? 3.591 -9.148 -11.921 1.00 90.50 122 LEU A C 1
ATOM 880 O O . LEU A 1 122 ? 4.120 -8.632 -12.913 1.00 90.50 122 LEU A O 1
ATOM 884 N N . PRO A 1 123 ? 3.295 -10.468 -11.902 1.00 90.94 123 PRO A N 1
ATOM 885 C CA . PRO A 1 123 ? 3.534 -11.301 -13.074 1.00 90.94 123 PRO A CA 1
ATOM 886 C C . PRO A 1 123 ? 2.679 -10.871 -14.269 1.00 90.94 123 PRO A C 1
ATOM 888 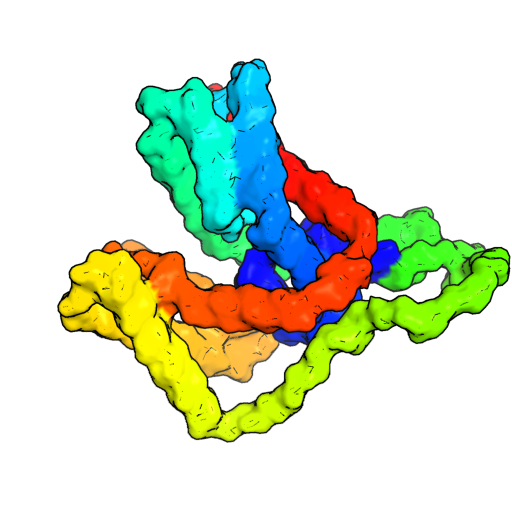O O . PRO A 1 123 ? 3.164 -10.946 -15.401 1.00 90.94 123 PRO A O 1
ATOM 891 N N . MET A 1 124 ? 1.457 -10.376 -14.047 1.00 92.12 124 MET A N 1
ATOM 892 C CA . MET A 1 124 ? 0.631 -9.814 -15.118 1.00 92.12 124 MET A CA 1
ATOM 893 C C . MET A 1 124 ? 1.269 -8.566 -15.730 1.00 92.12 124 MET A C 1
ATOM 895 O O . MET A 1 124 ? 1.436 -8.521 -16.946 1.00 92.12 124 MET A O 1
ATOM 899 N N . SER A 1 125 ? 1.725 -7.611 -14.922 1.00 91.38 125 SER A N 1
ATOM 900 C CA . SER A 1 125 ? 2.407 -6.395 -15.378 1.00 91.38 125 SER A CA 1
ATOM 901 C C . SER A 1 125 ? 3.695 -6.703 -16.137 1.00 91.38 125 SER A C 1
ATOM 903 O O . SER A 1 125 ? 3.970 -6.086 -17.165 1.00 91.38 125 SER A O 1
ATOM 905 N N . LEU A 1 126 ? 4.462 -7.712 -15.707 1.00 90.62 126 LEU A N 1
ATOM 906 C CA . LEU A 1 126 ? 5.642 -8.191 -16.438 1.00 90.62 126 LEU A CA 1
ATOM 907 C C . LEU A 1 126 ? 5.273 -8.764 -17.817 1.00 90.62 126 LEU A C 1
ATOM 909 O O . LEU A 1 126 ? 5.926 -8.450 -18.817 1.00 90.62 126 LEU A O 1
ATOM 913 N N . ARG A 1 127 ? 4.225 -9.596 -17.892 1.00 90.44 127 ARG A N 1
ATOM 914 C CA . ARG A 1 127 ? 3.742 -10.179 -19.157 1.00 90.44 127 ARG A CA 1
ATOM 915 C C . ARG A 1 127 ? 3.177 -9.112 -20.088 1.00 90.44 127 ARG A C 1
ATOM 917 O O . ARG A 1 127 ? 3.512 -9.106 -21.271 1.00 90.44 127 ARG A O 1
ATOM 924 N N . LEU A 1 128 ? 2.378 -8.198 -19.549 1.00 91.25 128 LEU A N 1
ATOM 925 C CA . LEU A 1 128 ? 1.759 -7.103 -20.281 1.00 91.25 128 LEU A CA 1
ATOM 926 C C . LEU A 1 128 ? 2.825 -6.145 -20.822 1.00 91.25 128 LEU A C 1
ATOM 928 O O . LEU A 1 128 ? 2.791 -5.786 -21.996 1.00 91.25 128 LEU A O 1
ATOM 932 N N . TYR A 1 129 ? 3.837 -5.814 -20.016 1.00 90.00 129 TYR A N 1
ATOM 933 C CA . TYR A 1 129 ? 4.983 -5.029 -20.471 1.00 90.00 129 TYR A CA 1
ATOM 934 C C . TYR A 1 129 ? 5.707 -5.708 -21.636 1.00 90.00 129 TYR A C 1
ATOM 936 O O . TYR A 1 129 ? 5.972 -5.064 -22.647 1.00 90.00 129 TYR A O 1
ATOM 944 N N . LYS A 1 130 ? 5.980 -7.015 -21.530 1.00 88.19 130 LYS A N 1
ATOM 945 C CA . LYS A 1 130 ? 6.633 -7.792 -22.596 1.00 88.19 130 LYS A CA 1
ATOM 946 C C . LYS A 1 130 ? 5.785 -7.866 -23.869 1.00 88.19 130 LYS A C 1
ATOM 948 O O . LYS A 1 130 ? 6.323 -7.863 -24.974 1.00 88.19 130 LYS A O 1
ATOM 953 N N . PHE A 1 131 ? 4.467 -7.956 -23.726 1.00 90.12 131 PHE A N 1
ATOM 954 C CA . PHE A 1 131 ? 3.535 -7.922 -24.848 1.00 90.12 131 PHE A CA 1
ATOM 955 C C . PHE A 1 131 ? 3.596 -6.569 -25.568 1.00 90.12 131 PHE A C 1
ATOM 957 O O . PHE A 1 131 ? 3.862 -6.523 -26.769 1.00 90.12 131 PHE A O 1
ATOM 964 N N . TRP A 1 132 ? 3.453 -5.464 -24.831 1.00 87.50 132 TRP A N 1
ATOM 965 C CA . TRP A 1 132 ? 3.498 -4.119 -25.404 1.00 87.50 132 TRP A CA 1
ATOM 966 C C . TRP A 1 132 ? 4.874 -3.748 -25.958 1.00 87.50 132 TRP A C 1
ATOM 968 O O . TRP A 1 132 ? 4.953 -3.091 -26.994 1.00 87.50 132 TRP A O 1
ATOM 978 N N . SER A 1 133 ? 5.966 -4.177 -25.319 1.00 86.50 133 SER A N 1
ATOM 979 C CA . SER A 1 133 ? 7.321 -3.927 -25.819 1.00 86.50 133 SER A CA 1
ATOM 980 C C . SER A 1 133 ? 7.566 -4.631 -27.154 1.00 86.50 133 SER A C 1
ATOM 982 O O . SER A 1 133 ? 8.144 -4.033 -28.060 1.00 86.50 133 SER A O 1
ATOM 984 N N . ARG A 1 134 ? 7.040 -5.849 -27.335 1.00 84.69 134 ARG A N 1
ATOM 985 C CA . ARG A 1 134 ? 7.063 -6.559 -28.623 1.00 84.69 134 ARG A CA 1
ATOM 986 C C . ARG A 1 134 ? 6.185 -5.884 -29.668 1.00 84.69 134 ARG A C 1
ATOM 988 O O . ARG A 1 134 ? 6.652 -5.646 -30.779 1.00 84.69 134 ARG A O 1
ATOM 995 N N . LEU A 1 135 ? 4.947 -5.544 -29.309 1.00 87.00 135 LEU A N 1
ATOM 996 C CA . LEU A 1 135 ? 3.990 -4.937 -30.235 1.00 87.00 135 LEU A CA 1
ATOM 997 C C . LEU A 1 135 ? 4.488 -3.583 -30.757 1.00 87.00 135 LEU A C 1
ATOM 999 O O . LEU A 1 135 ? 4.442 -3.318 -31.955 1.00 87.00 135 LEU A O 1
ATOM 1003 N N . PHE A 1 136 ? 5.031 -2.748 -29.871 1.00 84.94 136 PHE A N 1
ATOM 1004 C CA . PHE A 1 136 ? 5.558 -1.431 -30.231 1.00 84.94 136 PHE A CA 1
ATOM 1005 C C . PHE A 1 136 ? 7.038 -1.433 -30.623 1.00 84.94 136 PHE A C 1
ATOM 1007 O O . PHE A 1 136 ? 7.584 -0.354 -30.870 1.00 84.94 136 PHE A O 1
ATOM 1014 N N . ARG A 1 137 ? 7.682 -2.609 -30.666 1.00 82.06 137 ARG A N 1
ATOM 1015 C CA . ARG A 1 137 ? 9.120 -2.789 -30.922 1.00 82.06 137 ARG A CA 1
ATOM 1016 C C . ARG A 1 137 ? 9.957 -1.810 -30.107 1.00 82.06 137 ARG A C 1
ATOM 1018 O O . ARG A 1 137 ? 10.626 -0.936 -30.654 1.00 82.06 137 ARG A O 1
ATOM 1025 N N . ARG A 1 138 ? 9.859 -1.899 -28.784 1.00 80.88 138 ARG A N 1
ATOM 1026 C CA . ARG A 1 138 ? 10.631 -1.076 -27.853 1.00 80.88 138 ARG A CA 1
ATOM 1027 C C . ARG A 1 138 ? 11.518 -1.930 -26.960 1.00 80.88 138 ARG A C 1
ATOM 1029 O O . ARG A 1 138 ? 11.118 -3.021 -26.568 1.00 80.88 138 ARG A O 1
ATOM 1036 N N . ASP A 1 139 ? 12.697 -1.411 -26.641 1.00 77.38 139 ASP A N 1
ATOM 1037 C CA . ASP A 1 139 ? 13.616 -2.026 -25.685 1.00 77.38 139 ASP A CA 1
ATOM 1038 C C . ASP A 1 139 ? 13.171 -1.806 -24.225 1.00 77.38 139 ASP A C 1
ATOM 1040 O O . ASP A 1 139 ? 12.181 -1.123 -23.932 1.00 77.38 139 ASP A O 1
ATOM 1044 N N . ASP A 1 140 ? 13.931 -2.378 -23.291 1.00 72.50 140 ASP A N 1
ATOM 1045 C CA . ASP A 1 140 ? 13.695 -2.279 -21.846 1.00 72.50 140 ASP A CA 1
ATOM 1046 C C . ASP A 1 140 ? 13.826 -0.848 -21.288 1.00 72.50 140 ASP A C 1
ATOM 1048 O O . ASP A 1 140 ? 13.325 -0.557 -20.196 1.00 72.50 140 ASP A O 1
ATOM 1052 N N . GLU A 1 141 ? 14.419 0.074 -22.048 1.00 67.38 141 GLU A N 1
ATOM 1053 C CA . GLU A 1 141 ? 14.491 1.502 -21.723 1.00 67.38 141 GLU A CA 1
ATOM 1054 C C . GLU A 1 141 ? 13.377 2.325 -22.403 1.00 67.38 141 GLU A C 1
ATOM 1056 O O . GLU A 1 141 ? 13.143 3.496 -22.076 1.00 67.38 141 GLU A O 1
ATOM 1061 N N . GLY A 1 142 ? 12.610 1.705 -23.301 1.00 66.56 142 GLY A N 1
ATOM 1062 C CA . GLY A 1 142 ? 11.540 2.320 -24.076 1.00 66.56 142 GLY A CA 1
ATOM 1063 C C . GLY A 1 142 ? 11.994 3.001 -25.374 1.00 66.56 142 GLY A C 1
ATOM 1064 O O . GLY A 1 142 ? 11.221 3.790 -25.930 1.00 66.56 142 GLY A O 1
ATOM 1065 N N . LYS A 1 143 ? 13.210 2.733 -25.860 1.00 74.19 143 LYS A N 1
ATOM 1066 C CA . LYS A 1 143 ? 13.728 3.160 -27.170 1.00 74.19 143 LYS A CA 1
ATOM 1067 C C . LYS A 1 143 ? 13.139 2.276 -28.264 1.00 74.19 143 LYS A C 1
ATOM 1069 O O . LYS A 1 143 ? 12.890 1.096 -28.045 1.00 74.19 143 LYS A O 1
ATOM 1074 N N . ARG A 1 144 ? 12.869 2.850 -29.441 1.00 75.25 144 ARG A N 1
ATOM 1075 C CA . ARG A 1 144 ? 12.354 2.085 -30.587 1.00 75.25 144 ARG A CA 1
ATOM 1076 C C . ARG A 1 144 ? 13.456 1.193 -31.151 1.00 75.25 144 ARG A C 1
ATOM 1078 O O . ARG A 1 144 ? 14.584 1.648 -31.303 1.00 75.25 144 ARG A O 1
ATOM 1085 N N . LEU A 1 145 ? 13.091 -0.033 -31.486 1.00 78.31 145 LEU A N 1
ATOM 1086 C CA . LEU A 1 145 ? 13.929 -1.014 -32.154 1.00 78.31 145 LEU A CA 1
ATOM 1087 C C . LEU A 1 145 ? 13.662 -0.971 -33.662 1.00 78.31 145 LEU A C 1
ATOM 1089 O O . LEU A 1 145 ? 12.528 -0.745 -34.100 1.00 78.31 145 LEU A O 1
ATOM 1093 N N . ASP A 1 146 ? 14.714 -1.147 -34.450 1.00 75.19 146 ASP A N 1
ATOM 1094 C CA . ASP A 1 146 ? 14.648 -1.283 -35.896 1.00 75.19 146 ASP A CA 1
ATOM 1095 C C . ASP A 1 146 ? 14.080 -2.661 -36.290 1.00 75.19 146 ASP A C 1
ATOM 1097 O O . ASP A 1 146 ? 13.653 -3.463 -35.453 1.00 75.19 146 ASP A O 1
ATOM 1101 N N . ARG A 1 147 ? 14.029 -2.943 -37.596 1.00 70.56 147 ARG A N 1
ATOM 1102 C CA . ARG A 1 147 ? 13.527 -4.222 -38.124 1.00 70.56 147 ARG A CA 1
ATOM 1103 C C . ARG A 1 147 ? 14.383 -5.426 -37.698 1.00 70.56 147 ARG A C 1
ATOM 1105 O O . ARG A 1 147 ? 13.869 -6.539 -37.719 1.00 70.56 147 ARG A O 1
ATOM 1112 N N . ASN A 1 148 ? 15.627 -5.183 -37.288 1.00 71.75 148 ASN A N 1
ATOM 1113 C CA . ASN A 1 148 ? 16.626 -6.181 -36.922 1.00 71.75 148 ASN A CA 1
ATOM 1114 C C . ASN A 1 148 ? 16.780 -6.316 -35.393 1.00 71.75 148 ASN A C 1
ATOM 1116 O O . ASN A 1 148 ? 17.571 -7.133 -34.933 1.00 71.75 148 ASN A O 1
ATOM 1120 N N . GLY A 1 149 ? 16.016 -5.552 -34.601 1.00 66.62 149 GLY A N 1
ATOM 1121 C CA . GLY A 1 149 ? 16.057 -5.591 -33.139 1.00 66.62 149 GLY A CA 1
ATOM 1122 C C . GLY A 1 149 ? 17.122 -4.696 -32.500 1.00 66.62 149 GLY A C 1
ATOM 1123 O O . GLY A 1 149 ? 17.301 -4.767 -31.286 1.00 66.62 149 GLY A O 1
ATOM 1124 N N . ASN A 1 150 ? 17.787 -3.830 -33.267 1.00 72.38 150 ASN A N 1
ATOM 1125 C CA . ASN A 1 150 ? 18.745 -2.859 -32.741 1.00 72.38 150 ASN A CA 1
ATOM 1126 C C . ASN A 1 150 ? 18.045 -1.542 -32.382 1.00 72.38 150 ASN A C 1
ATOM 1128 O O . ASN A 1 150 ? 17.077 -1.165 -33.044 1.00 72.38 150 ASN A O 1
ATOM 1132 N N . PRO A 1 151 ? 18.510 -0.792 -31.368 1.00 69.50 151 PRO A N 1
ATOM 1133 C CA . PRO A 1 151 ? 17.955 0.523 -31.069 1.00 69.50 151 PRO A CA 1
ATOM 1134 C C . PRO A 1 151 ? 18.094 1.434 -32.293 1.00 69.50 151 PRO A C 1
ATOM 1136 O O . PRO A 1 151 ? 19.204 1.680 -32.763 1.00 69.50 151 PRO A O 1
ATOM 1139 N N . VAL A 1 152 ? 16.978 1.962 -32.804 1.00 68.88 152 VAL A N 1
ATOM 1140 C CA . VAL A 1 152 ? 17.012 2.973 -33.867 1.00 68.88 152 VAL A CA 1
ATOM 1141 C C . VAL A 1 152 ? 17.776 4.165 -33.307 1.00 68.88 152 VAL A C 1
ATOM 1143 O O . VAL A 1 152 ? 17.333 4.765 -32.322 1.00 68.88 152 VAL A O 1
ATOM 1146 N N . ALA A 1 153 ? 18.915 4.502 -33.916 1.00 56.00 153 ALA A N 1
ATOM 1147 C CA . ALA A 1 153 ? 19.697 5.669 -33.541 1.00 56.00 153 ALA A CA 1
ATOM 1148 C C . ALA A 1 153 ? 18.786 6.903 -33.588 1.00 56.00 153 ALA A C 1
ATOM 1150 O O . ALA A 1 153 ? 18.387 7.380 -34.652 1.00 56.00 153 ALA A O 1
ATOM 1151 N N . ALA A 1 154 ? 18.392 7.397 -32.415 1.00 48.91 154 ALA A N 1
ATOM 1152 C CA . ALA A 1 154 ? 17.649 8.636 -32.330 1.00 48.91 154 ALA A CA 1
ATOM 1153 C C . ALA A 1 154 ? 18.560 9.741 -32.875 1.00 48.91 154 ALA A C 1
ATOM 1155 O O . ALA A 1 154 ? 19.690 9.871 -32.403 1.00 48.91 154 ALA A O 1
ATOM 1156 N N . LYS A 1 155 ? 18.070 10.515 -33.860 1.00 42.09 155 LYS A N 1
ATOM 1157 C CA . LYS A 1 155 ? 18.683 11.771 -34.333 1.00 42.09 155 LYS A CA 1
ATOM 1158 C C . LYS A 1 155 ? 19.344 12.456 -33.141 1.00 42.09 155 LYS A C 1
ATOM 1160 O O . LYS A 1 155 ? 18.624 12.752 -32.187 1.00 42.09 155 LYS A O 1
ATOM 1165 N N . LEU A 1 156 ? 20.670 12.633 -33.204 1.00 39.59 156 LEU A N 1
ATOM 1166 C CA . LEU A 1 156 ? 21.525 13.259 -32.191 1.00 39.59 156 LEU A CA 1
ATOM 1167 C C . LEU A 1 156 ? 20.795 14.433 -31.528 1.00 39.59 156 LEU A C 1
ATOM 1169 O O . LEU A 1 156 ? 20.836 15.571 -31.992 1.00 39.59 156 LEU A O 1
ATOM 1173 N N . ARG A 1 157 ? 20.096 14.156 -30.425 1.00 36.97 157 ARG A N 1
ATOM 1174 C CA . ARG A 1 157 ? 19.751 15.197 -29.473 1.00 36.97 157 ARG A CA 1
ATOM 1175 C C . ARG A 1 157 ? 21.088 15.578 -28.862 1.00 36.97 157 ARG A C 1
ATOM 1177 O O . ARG A 1 157 ? 21.822 14.689 -28.432 1.00 36.97 157 ARG A O 1
ATOM 1184 N N . ARG A 1 158 ? 21.397 16.882 -28.918 1.00 31.39 158 ARG A N 1
ATOM 1185 C CA . ARG A 1 158 ? 22.566 17.529 -28.300 1.00 31.39 158 ARG A CA 1
ATOM 1186 C C . ARG A 1 158 ? 22.958 16.789 -27.023 1.00 31.39 158 ARG A C 1
ATOM 1188 O O . ARG A 1 158 ? 22.023 16.437 -26.296 1.00 31.39 158 ARG A O 1
ATOM 1195 N N . PRO A 1 159 ? 24.265 16.562 -26.774 1.00 35.44 159 PRO A N 1
ATOM 1196 C CA . PRO A 1 159 ? 24.735 15.767 -25.646 1.00 35.44 159 PRO A CA 1
ATOM 1197 C C . PRO A 1 159 ? 23.938 16.194 -24.426 1.00 35.44 159 PRO A C 1
ATOM 1199 O O . PRO A 1 159 ? 23.988 17.356 -24.023 1.00 35.44 159 PRO A O 1
ATOM 1202 N N . GLN A 1 160 ? 23.072 15.291 -23.960 1.00 41.31 160 GLN A N 1
ATOM 1203 C CA . GLN A 1 160 ? 22.293 15.543 -22.768 1.00 41.31 160 GLN A CA 1
ATOM 1204 C C . GLN A 1 160 ? 23.329 15.780 -21.692 1.00 41.31 160 GLN A C 1
ATOM 1206 O O . GLN A 1 160 ? 24.168 14.916 -21.436 1.00 41.31 160 GLN A O 1
ATOM 1211 N N . ASP A 1 161 ? 23.307 17.002 -21.187 1.00 34.41 161 ASP A N 1
ATOM 1212 C CA . ASP A 1 161 ? 24.170 17.481 -20.141 1.00 34.41 161 ASP A CA 1
ATOM 1213 C C . ASP A 1 161 ? 24.267 16.397 -19.062 1.00 34.41 161 ASP A C 1
ATOM 1215 O O . ASP A 1 161 ? 23.275 16.048 -18.413 1.00 34.41 161 ASP A O 1
ATOM 1219 N N . ARG A 1 162 ? 25.463 15.809 -18.933 1.00 38.34 162 ARG A N 1
ATOM 1220 C CA . ARG A 1 162 ? 25.790 14.797 -17.918 1.00 38.34 162 ARG A CA 1
ATOM 1221 C C . ARG A 1 162 ? 25.640 15.363 -16.492 1.00 38.34 162 ARG A C 1
ATOM 1223 O O . ARG A 1 162 ? 25.879 14.642 -15.533 1.00 38.34 162 ARG A O 1
ATOM 1230 N N . SER A 1 163 ? 25.229 16.628 -16.354 1.00 33.69 163 SER A N 1
ATOM 1231 C CA . SER A 1 163 ? 24.922 17.331 -15.109 1.00 33.69 163 SER A CA 1
ATOM 1232 C C . SER A 1 163 ? 23.510 17.086 -14.548 1.00 33.69 163 SER A C 1
ATOM 1234 O O . SER A 1 163 ? 23.243 17.466 -13.407 1.00 33.69 163 SER A O 1
ATOM 1236 N N . LYS A 1 164 ? 22.584 16.438 -15.276 1.00 35.66 164 LYS A N 1
ATOM 1237 C CA . LYS A 1 164 ? 21.304 16.025 -14.673 1.00 35.66 164 LYS A CA 1
ATOM 1238 C C . LYS A 1 164 ? 21.511 14.745 -13.883 1.00 35.66 164 LYS A C 1
ATOM 1240 O O . LYS A 1 164 ? 21.417 13.660 -14.447 1.00 35.66 164 LYS A O 1
ATOM 1245 N N . VAL A 1 165 ? 21.798 14.929 -12.592 1.00 38.03 165 VAL A N 1
ATOM 1246 C CA . VAL A 1 165 ? 21.837 13.893 -11.555 1.00 38.03 165 VAL A CA 1
ATOM 1247 C C . VAL A 1 165 ? 20.770 12.850 -11.853 1.00 38.03 165 VAL A C 1
ATOM 1249 O O . VAL A 1 165 ? 19.568 13.110 -11.827 1.00 38.03 165 VAL A O 1
ATOM 1252 N N . ASP A 1 166 ? 21.265 11.690 -12.247 1.00 39.41 166 ASP A N 1
ATOM 1253 C CA . ASP A 1 166 ? 20.501 10.519 -12.594 1.00 39.41 166 ASP A CA 1
ATOM 1254 C C . ASP A 1 166 ? 19.951 9.930 -11.285 1.00 39.41 166 ASP A C 1
ATOM 1256 O O . ASP A 1 166 ? 20.619 9.930 -10.245 1.00 39.41 166 ASP A O 1
ATOM 1260 N N . VAL A 1 167 ? 18.744 9.370 -11.339 1.00 43.72 167 VAL A N 1
ATOM 1261 C CA . VAL A 1 167 ? 18.150 8.556 -10.260 1.00 43.72 167 VAL A CA 1
ATOM 1262 C C . VAL A 1 167 ? 19.089 7.386 -9.863 1.00 43.72 167 VAL A C 1
ATOM 1264 O O . VAL A 1 167 ? 18.825 6.660 -8.916 1.00 43.72 167 VAL A O 1
ATOM 1267 N N . SER A 1 168 ? 20.205 7.200 -10.582 1.00 43.09 168 SER A N 1
ATOM 1268 C CA . SER A 1 168 ? 21.447 6.502 -10.211 1.00 43.09 168 SER A CA 1
ATOM 1269 C C . SER A 1 168 ? 22.005 6.723 -8.800 1.00 43.09 168 SER A C 1
ATOM 1271 O O . SER A 1 168 ? 22.757 5.869 -8.340 1.00 43.09 168 SER A O 1
ATOM 1273 N N . ALA A 1 169 ? 21.667 7.818 -8.118 1.00 38.62 169 ALA A N 1
ATOM 1274 C CA . ALA A 1 169 ? 22.148 8.097 -6.767 1.00 38.62 169 ALA A CA 1
ATOM 1275 C C . ALA A 1 169 ? 21.073 7.855 -5.697 1.00 38.62 169 ALA A C 1
ATOM 1277 O O . ALA A 1 169 ? 21.090 8.519 -4.664 1.00 38.62 169 ALA A O 1
ATOM 1278 N N . VAL A 1 170 ? 20.141 6.910 -5.915 1.00 43.84 170 VAL A N 1
ATOM 1279 C CA . VAL A 1 170 ? 19.480 6.290 -4.758 1.00 43.84 170 VAL A CA 1
ATOM 1280 C C . VAL A 1 170 ? 20.603 5.707 -3.919 1.00 43.84 170 VAL A C 1
ATOM 1282 O O . VAL A 1 170 ? 21.339 4.836 -4.390 1.00 43.84 170 VAL A O 1
ATOM 1285 N N . LEU A 1 171 ? 20.750 6.320 -2.747 1.00 49.31 171 LEU A N 1
ATOM 1286 C CA . LEU A 1 171 ? 21.719 6.070 -1.701 1.00 49.31 171 LEU A CA 1
ATOM 1287 C C . LEU A 1 171 ? 22.277 4.657 -1.822 1.00 49.31 171 LEU A C 1
ATOM 1289 O O . LEU A 1 171 ? 21.561 3.660 -1.716 1.00 49.31 171 LEU A O 1
ATOM 1293 N N . GLN A 1 172 ? 23.578 4.586 -2.090 1.00 42.31 172 GLN A N 1
ATOM 1294 C CA . GLN A 1 172 ? 24.353 3.418 -1.735 1.00 42.31 172 GLN A CA 1
ATOM 1295 C C . GLN A 1 172 ? 24.194 3.303 -0.218 1.00 42.31 172 GLN A C 1
ATOM 1297 O O . GLN A 1 172 ? 24.950 3.926 0.524 1.00 42.31 172 GLN A O 1
ATOM 1302 N N . ASP A 1 173 ? 23.149 2.602 0.236 1.00 43.62 173 ASP A N 1
ATOM 1303 C CA . ASP A 1 173 ? 23.060 2.204 1.628 1.00 43.62 173 ASP A CA 1
ATOM 1304 C C . ASP A 1 173 ? 24.398 1.515 1.899 1.00 43.62 173 ASP A C 1
ATOM 1306 O O . ASP A 1 173 ? 24.775 0.614 1.131 1.00 43.62 173 ASP A O 1
ATOM 1310 N N . PRO A 1 174 ? 25.185 1.982 2.886 1.00 41.72 174 PRO A N 1
ATOM 1311 C CA . PRO A 1 174 ? 26.394 1.269 3.255 1.00 41.72 174 PRO A CA 1
ATOM 1312 C C . PRO A 1 174 ? 25.984 -0.185 3.450 1.00 41.72 174 PRO A C 1
ATOM 1314 O O . PRO A 1 174 ? 24.929 -0.430 4.037 1.00 41.72 174 PRO A O 1
ATOM 1317 N N . GLU A 1 175 ? 26.759 -1.137 2.920 1.00 42.44 175 GLU A N 1
ATOM 1318 C CA . GLU A 1 175 ? 26.506 -2.551 3.184 1.00 42.44 175 GLU A CA 1
ATOM 1319 C C . GLU A 1 175 ? 26.381 -2.701 4.697 1.00 42.44 175 GLU A C 1
ATOM 1321 O O . GLU A 1 175 ? 27.374 -2.619 5.428 1.00 42.44 175 GLU A O 1
ATOM 1326 N N . VAL A 1 176 ? 25.146 -2.832 5.188 1.00 52.09 176 VAL A N 1
ATOM 1327 C CA . VAL A 1 176 ? 24.907 -3.009 6.607 1.00 52.09 176 VAL A CA 1
ATOM 1328 C C . VAL A 1 176 ? 25.453 -4.392 6.867 1.00 52.09 176 VAL A C 1
ATOM 1330 O O . VAL A 1 176 ? 24.815 -5.395 6.561 1.00 52.09 176 VAL A O 1
ATOM 1333 N N . ARG A 1 177 ? 26.690 -4.455 7.360 1.00 49.03 177 ARG A N 1
ATOM 1334 C CA . ARG A 1 177 ? 27.285 -5.688 7.853 1.00 49.03 177 ARG A CA 1
ATOM 1335 C C . ARG A 1 177 ? 26.412 -6.121 9.018 1.00 49.03 177 ARG A C 1
ATOM 1337 O O . ARG A 1 177 ? 26.595 -5.660 10.142 1.00 49.03 177 ARG A O 1
ATOM 1344 N N . THR A 1 178 ? 25.418 -6.957 8.731 1.00 58.38 178 THR A N 1
ATOM 1345 C CA . THR A 1 178 ? 24.445 -7.446 9.701 1.00 58.38 178 THR A CA 1
ATOM 1346 C C . THR A 1 178 ? 25.140 -8.439 10.618 1.00 58.38 178 THR A C 1
ATOM 1348 O O . THR A 1 178 ? 25.017 -9.654 10.462 1.00 58.38 178 THR A O 1
ATOM 1351 N N . LYS A 1 179 ? 25.907 -7.928 11.580 1.00 70.50 179 LYS A N 1
ATOM 1352 C CA . LYS A 1 179 ? 26.283 -8.725 12.741 1.00 70.50 179 LYS A CA 1
ATOM 1353 C C . LYS A 1 179 ? 24.992 -9.058 13.508 1.00 70.50 179 LYS A C 1
ATOM 1355 O O . LYS A 1 179 ? 24.093 -8.213 13.559 1.00 70.50 179 LYS A O 1
ATOM 1360 N N . PRO A 1 180 ? 24.878 -10.245 14.128 1.00 72.38 180 PRO A N 1
ATOM 1361 C CA . PRO A 1 180 ? 23.698 -10.615 14.915 1.00 72.38 180 PRO A CA 1
ATOM 1362 C C . PRO A 1 180 ? 23.346 -9.588 16.005 1.00 72.38 180 PRO A C 1
ATOM 1364 O O . PRO A 1 180 ? 22.173 -9.344 16.271 1.00 72.38 180 PRO A O 1
ATOM 1367 N N . SER A 1 181 ? 24.351 -8.911 16.570 1.00 70.69 181 SER A N 1
ATOM 1368 C CA . SER A 1 181 ? 24.165 -7.839 17.555 1.00 70.69 181 SER A CA 1
ATOM 1369 C C . SER A 1 181 ? 23.461 -6.601 16.989 1.00 70.69 181 SER A C 1
ATOM 1371 O O . SER A 1 181 ? 22.639 -6.004 17.676 1.00 70.69 181 SER A O 1
ATOM 1373 N N . THR A 1 182 ? 23.713 -6.237 15.728 1.00 78.00 182 THR A N 1
ATOM 1374 C CA . THR A 1 182 ? 23.052 -5.101 15.064 1.00 78.00 182 THR A CA 1
ATOM 1375 C C . THR A 1 182 ? 21.556 -5.354 14.883 1.00 78.00 182 THR A C 1
ATOM 1377 O O . THR A 1 182 ? 20.762 -4.428 15.009 1.00 78.00 182 THR A O 1
ATOM 1380 N N . TRP A 1 183 ? 21.160 -6.610 14.650 1.00 76.12 183 TRP A N 1
ATOM 1381 C CA . TRP A 1 183 ? 19.752 -7.004 14.565 1.00 76.12 183 TRP A CA 1
ATOM 1382 C C . TRP A 1 183 ? 19.027 -6.835 15.897 1.00 76.12 183 TRP A C 1
ATOM 1384 O O . TRP A 1 183 ? 17.960 -6.232 15.936 1.00 76.12 183 TRP A O 1
ATOM 1394 N N . ILE A 1 184 ? 19.625 -7.311 16.990 1.00 81.44 184 ILE A N 1
ATOM 1395 C CA . ILE A 1 184 ? 19.031 -7.203 18.330 1.00 81.44 184 ILE A CA 1
ATOM 1396 C C . ILE A 1 184 ? 18.872 -5.733 18.728 1.00 81.44 184 ILE A C 1
ATOM 1398 O O . ILE A 1 184 ? 17.813 -5.340 19.209 1.00 81.44 184 ILE A O 1
ATOM 1402 N N . ILE A 1 185 ? 19.890 -4.906 18.467 1.00 83.50 185 ILE A N 1
ATOM 1403 C CA . ILE A 1 185 ? 19.846 -3.470 18.767 1.00 83.50 185 ILE A CA 1
ATOM 1404 C C . ILE A 1 185 ? 18.780 -2.766 17.918 1.00 83.50 185 ILE A C 1
ATOM 1406 O O . ILE A 1 185 ? 18.003 -1.984 18.457 1.00 83.50 185 ILE A O 1
ATOM 1410 N N . ALA A 1 186 ? 18.695 -3.055 16.615 1.00 80.88 186 ALA A N 1
ATOM 1411 C CA . ALA A 1 186 ? 17.707 -2.434 15.732 1.00 80.88 186 ALA A CA 1
ATOM 1412 C C . ALA A 1 186 ? 16.263 -2.812 16.108 1.00 80.88 186 ALA A C 1
ATOM 1414 O O . ALA A 1 186 ? 15.389 -1.944 16.148 1.00 80.88 186 ALA A O 1
ATOM 1415 N N . PHE A 1 187 ? 16.013 -4.086 16.431 1.00 82.00 187 PHE A N 1
ATOM 1416 C CA . PHE A 1 187 ? 14.703 -4.542 16.901 1.00 82.00 187 PHE A CA 1
ATOM 1417 C C . PHE A 1 187 ? 14.358 -3.962 18.269 1.00 82.00 187 PHE A C 1
ATOM 1419 O O . PHE A 1 187 ? 13.258 -3.446 18.443 1.00 82.00 187 PHE A O 1
ATOM 1426 N N . GLY A 1 188 ? 15.302 -3.979 19.213 1.00 85.69 188 GLY A N 1
ATOM 1427 C CA . GLY A 1 188 ? 15.117 -3.387 20.537 1.00 85.69 188 GLY A CA 1
ATOM 1428 C C . GLY A 1 188 ? 14.810 -1.892 20.461 1.00 85.69 188 GLY A C 1
ATOM 1429 O O . GLY A 1 188 ? 13.856 -1.434 21.082 1.00 85.69 188 GLY A O 1
ATOM 1430 N N . ALA A 1 189 ? 15.547 -1.145 19.635 1.00 84.94 189 ALA A N 1
ATOM 1431 C CA . ALA A 1 189 ? 15.300 0.276 19.406 1.00 84.94 189 ALA A CA 1
ATOM 1432 C C . ALA A 1 189 ? 13.933 0.532 18.753 1.00 84.94 189 ALA A C 1
ATOM 1434 O O . ALA A 1 189 ? 13.243 1.469 19.144 1.00 84.94 189 ALA A O 1
ATOM 1435 N N . SER A 1 190 ? 13.516 -0.312 17.803 1.00 83.12 190 SER A N 1
ATOM 1436 C CA . SER A 1 190 ? 12.209 -0.188 17.142 1.00 83.12 190 SER A CA 1
ATOM 1437 C C . SER A 1 190 ? 11.049 -0.473 18.102 1.00 83.12 190 SER A C 1
ATOM 1439 O O . SER A 1 190 ? 10.079 0.278 18.119 1.00 83.12 190 SER A O 1
ATOM 1441 N N . ILE A 1 191 ? 11.163 -1.508 18.943 1.00 86.69 191 ILE A N 1
ATOM 1442 C CA . ILE A 1 191 ? 10.171 -1.831 19.982 1.00 86.69 191 ILE A CA 1
ATOM 1443 C C . ILE A 1 191 ? 10.107 -0.702 21.015 1.00 86.69 191 ILE A C 1
ATOM 1445 O O . ILE A 1 191 ? 9.020 -0.230 21.333 1.00 86.69 191 ILE A O 1
ATOM 1449 N N . ALA A 1 192 ? 11.257 -0.226 21.501 1.00 87.38 192 ALA A N 1
ATOM 1450 C CA . ALA A 1 192 ? 11.315 0.867 22.469 1.00 87.38 192 ALA A CA 1
ATOM 1451 C C . ALA A 1 192 ? 10.696 2.154 21.908 1.00 87.38 192 ALA A C 1
ATOM 1453 O O . ALA A 1 192 ? 9.873 2.780 22.572 1.00 87.38 192 ALA A O 1
ATOM 1454 N N . ALA A 1 193 ? 11.034 2.517 20.667 1.00 86.56 193 ALA A N 1
ATOM 1455 C CA . ALA A 1 193 ? 10.426 3.652 19.985 1.00 86.56 193 ALA A CA 1
ATOM 1456 C C . ALA A 1 193 ? 8.910 3.469 19.827 1.00 86.56 193 ALA A C 1
ATOM 1458 O O . ALA A 1 193 ? 8.164 4.399 20.112 1.00 86.56 193 ALA A O 1
ATOM 1459 N N . GLY A 1 194 ? 8.445 2.276 19.442 1.00 84.56 194 GLY A N 1
ATOM 1460 C CA . GLY A 1 194 ? 7.019 1.973 19.315 1.00 84.56 194 GLY A CA 1
ATOM 1461 C C . GLY A 1 194 ? 6.259 2.124 20.634 1.00 84.56 194 GLY A C 1
ATOM 1462 O O . GLY A 1 194 ? 5.201 2.746 20.657 1.00 84.56 194 GLY A O 1
ATOM 1463 N N . VAL A 1 195 ? 6.821 1.635 21.745 1.00 86.69 195 VAL A N 1
ATOM 1464 C CA . VAL A 1 195 ? 6.233 1.795 23.087 1.00 86.69 195 VAL A CA 1
ATOM 1465 C C . VAL A 1 195 ? 6.160 3.269 23.479 1.00 86.69 195 VAL A C 1
ATOM 1467 O O . VAL A 1 195 ? 5.103 3.737 23.892 1.00 86.69 195 VAL A O 1
ATOM 1470 N N . VAL A 1 196 ? 7.263 4.009 23.327 1.00 87.56 196 VAL A N 1
ATOM 1471 C CA . VAL A 1 196 ? 7.333 5.429 23.702 1.00 87.56 196 VAL A CA 1
ATOM 1472 C C . VAL A 1 196 ? 6.374 6.267 22.860 1.00 87.56 196 VAL A C 1
ATOM 1474 O O . VAL A 1 196 ? 5.647 7.095 23.398 1.00 87.56 196 VAL A O 1
ATOM 1477 N N . LEU A 1 197 ? 6.337 6.058 21.546 1.00 86.38 197 LEU A N 1
ATOM 1478 C CA . LEU A 1 197 ? 5.480 6.842 20.660 1.00 86.38 197 LEU A CA 1
ATOM 1479 C C . LEU A 1 197 ? 4.002 6.499 20.846 1.00 86.38 197 LEU A C 1
ATOM 1481 O O . LEU A 1 197 ? 3.182 7.414 20.839 1.00 86.38 197 LEU A O 1
ATOM 1485 N N . ASN A 1 198 ? 3.663 5.229 21.088 1.00 85.19 198 ASN A N 1
ATOM 1486 C CA . ASN A 1 198 ? 2.299 4.849 21.446 1.00 85.19 198 ASN A CA 1
ATOM 1487 C C . ASN A 1 198 ? 1.875 5.496 22.767 1.00 85.19 198 ASN A C 1
ATOM 1489 O O . ASN A 1 198 ? 0.844 6.152 22.804 1.00 85.19 198 ASN A O 1
ATOM 1493 N N . ALA A 1 199 ? 2.709 5.406 23.805 1.00 84.56 199 ALA A N 1
ATOM 1494 C CA . ALA A 1 199 ? 2.478 6.037 25.104 1.00 84.56 199 ALA A CA 1
ATOM 1495 C C . ALA A 1 199 ? 2.228 7.551 25.002 1.00 84.56 199 ALA A C 1
ATOM 1497 O O . ALA A 1 199 ? 1.308 8.090 25.619 1.00 84.56 199 ALA A O 1
ATOM 1498 N N . LEU A 1 200 ? 3.051 8.244 24.211 1.00 85.31 200 LEU A N 1
ATOM 1499 C CA . LEU A 1 200 ? 2.925 9.683 23.986 1.00 85.31 200 LEU A CA 1
ATOM 1500 C C . LEU A 1 200 ? 1.679 10.035 23.162 1.00 85.31 200 LEU A C 1
ATOM 1502 O O . LEU A 1 200 ? 1.041 11.052 23.434 1.00 85.31 200 LEU A O 1
ATOM 1506 N N . GLY A 1 201 ? 1.335 9.214 22.167 1.00 81.94 201 GLY A N 1
ATOM 1507 C CA . GLY A 1 201 ? 0.191 9.434 21.284 1.00 81.94 201 GLY A CA 1
ATOM 1508 C C . GLY A 1 201 ? -1.153 9.176 21.962 1.00 81.94 201 GLY A C 1
ATOM 1509 O O . GLY A 1 201 ? -2.040 10.026 21.914 1.00 81.94 201 GLY A O 1
ATOM 1510 N N . THR A 1 202 ? -1.295 8.041 22.651 1.00 79.31 202 THR A N 1
ATOM 1511 C CA . THR A 1 202 ? -2.537 7.649 23.338 1.00 79.31 202 THR A CA 1
ATOM 1512 C C . THR A 1 202 ? -2.699 8.315 24.706 1.00 79.31 202 THR A C 1
ATOM 1514 O O . THR A 1 202 ? -3.785 8.267 25.282 1.00 79.31 202 THR A O 1
ATOM 1517 N N . LYS A 1 203 ? -1.634 8.941 25.238 1.00 81.69 203 LYS A N 1
ATOM 1518 C CA . LYS A 1 203 ? -1.561 9.510 26.600 1.00 81.69 203 LYS A CA 1
ATOM 1519 C C . LYS A 1 203 ? -1.910 8.497 27.700 1.00 81.69 203 LYS A C 1
ATOM 1521 O O . LYS A 1 203 ? -2.281 8.885 28.806 1.00 81.69 203 LYS A O 1
ATOM 1526 N N . SER A 1 204 ? -1.784 7.209 27.396 1.00 73.56 204 SER A N 1
ATOM 1527 C CA . SER A 1 204 ? -2.049 6.091 28.291 1.00 73.56 204 SER A CA 1
ATOM 1528 C C . SER A 1 204 ? -0.883 5.115 28.197 1.00 73.56 204 SER A C 1
ATOM 1530 O O . SER A 1 204 ? -0.455 4.750 27.104 1.00 73.56 204 SER A O 1
ATOM 1532 N N . THR A 1 205 ? -0.351 4.704 29.347 1.00 69.12 205 THR A N 1
ATOM 1533 C CA . THR A 1 205 ? 0.695 3.681 29.435 1.00 69.12 205 THR A CA 1
ATOM 1534 C C . THR A 1 205 ? 0.194 2.514 30.256 1.00 69.12 205 THR A C 1
ATOM 1536 O O . THR A 1 205 ? 0.432 2.445 31.462 1.00 69.12 205 THR A O 1
ATOM 1539 N N . SER A 1 206 ? -0.507 1.589 29.601 1.00 81.50 206 SER A N 1
ATOM 1540 C CA . SER A 1 206 ? -0.808 0.293 30.198 1.00 81.50 206 SER A CA 1
ATOM 1541 C C . SER A 1 206 ? 0.360 -0.670 29.993 1.00 81.50 206 SER A C 1
ATOM 1543 O O . SER A 1 206 ? 1.026 -0.667 28.957 1.00 81.50 206 SER A O 1
ATOM 1545 N N . ILE A 1 207 ? 0.574 -1.563 30.961 1.00 85.56 207 ILE A N 1
ATOM 1546 C CA . ILE A 1 207 ? 1.489 -2.705 30.807 1.00 85.56 207 ILE A CA 1
ATOM 1547 C C . ILE A 1 207 ? 1.074 -3.559 29.599 1.00 85.56 207 ILE A C 1
ATOM 1549 O O . ILE A 1 207 ? 1.932 -4.079 28.886 1.00 85.56 207 ILE A O 1
ATOM 1553 N N . ASN A 1 208 ? -0.231 -3.643 29.321 1.00 85.12 208 ASN A N 1
ATOM 1554 C CA . ASN A 1 208 ? -0.758 -4.375 28.173 1.00 85.12 208 ASN A CA 1
ATOM 1555 C C . ASN A 1 208 ? -0.262 -3.798 26.843 1.00 85.12 208 ASN A C 1
ATOM 1557 O O . ASN A 1 208 ? 0.048 -4.571 25.943 1.00 85.12 208 ASN A O 1
ATOM 1561 N N . ASP A 1 209 ? -0.103 -2.476 26.741 1.00 83.94 209 ASP A N 1
ATOM 1562 C CA . ASP A 1 209 ? 0.359 -1.814 25.517 1.00 83.94 209 ASP A CA 1
ATOM 1563 C C . ASP A 1 209 ? 1.832 -2.151 25.251 1.00 83.94 209 ASP A C 1
ATOM 1565 O O . ASP A 1 209 ? 2.230 -2.444 24.124 1.00 83.94 209 ASP A O 1
ATOM 1569 N N . VAL A 1 210 ? 2.645 -2.193 26.313 1.00 87.12 210 VAL A N 1
ATOM 1570 C CA . VAL A 1 210 ? 4.048 -2.623 26.232 1.00 87.12 210 VAL A CA 1
ATOM 1571 C C . VAL A 1 210 ? 4.132 -4.073 25.758 1.00 87.12 210 VAL A C 1
ATOM 1573 O O . VAL A 1 210 ? 4.884 -4.377 24.832 1.00 87.12 210 VAL A O 1
ATOM 1576 N N . ILE A 1 211 ? 3.332 -4.960 26.358 1.00 89.00 211 ILE A N 1
ATOM 1577 C CA . ILE A 1 211 ? 3.256 -6.372 25.965 1.00 89.00 211 ILE A CA 1
ATOM 1578 C C . ILE A 1 211 ? 2.822 -6.492 24.500 1.00 89.00 211 ILE A C 1
ATOM 1580 O O . ILE A 1 211 ? 3.441 -7.237 23.742 1.00 89.00 211 ILE A O 1
ATOM 1584 N N . GLY A 1 212 ? 1.819 -5.724 24.074 1.00 87.00 212 GLY A N 1
ATOM 1585 C CA . GLY A 1 212 ? 1.339 -5.702 22.697 1.00 87.00 212 GLY A CA 1
ATOM 1586 C C . GLY A 1 212 ? 2.432 -5.320 21.697 1.00 87.00 212 GLY A C 1
ATOM 1587 O O . GLY A 1 212 ? 2.657 -6.045 20.727 1.00 87.00 212 GLY A O 1
ATOM 1588 N N . VAL A 1 213 ? 3.179 -4.238 21.945 1.00 87.25 213 VAL A N 1
ATOM 1589 C CA . VAL A 1 213 ? 4.285 -3.822 21.060 1.00 87.25 213 VAL A CA 1
ATOM 1590 C C . VAL A 1 213 ? 5.410 -4.865 21.037 1.00 87.25 213 VAL A C 1
ATOM 1592 O O . VAL A 1 213 ? 5.980 -5.133 19.976 1.00 87.25 213 VAL A O 1
ATOM 1595 N N . VAL A 1 214 ? 5.705 -5.511 22.169 1.00 89.25 214 VAL A N 1
ATOM 1596 C CA . VAL A 1 214 ? 6.683 -6.611 22.230 1.00 89.25 214 VAL A CA 1
ATOM 1597 C C . VAL A 1 214 ? 6.221 -7.811 21.400 1.00 89.25 214 VAL A C 1
ATOM 1599 O O . VAL A 1 214 ? 7.016 -8.345 20.627 1.00 89.25 214 VAL A O 1
ATOM 1602 N N . ILE A 1 215 ? 4.947 -8.207 21.492 1.00 88.62 215 ILE A N 1
ATOM 1603 C CA . ILE A 1 215 ? 4.370 -9.284 20.672 1.00 88.62 215 ILE A CA 1
ATOM 1604 C C . ILE A 1 215 ? 4.522 -8.957 19.181 1.00 88.62 215 ILE A C 1
ATOM 1606 O O . ILE A 1 215 ? 5.002 -9.798 18.419 1.00 88.62 215 ILE A O 1
ATOM 1610 N N . LEU A 1 216 ? 4.188 -7.732 18.760 1.00 86.88 216 LEU A N 1
ATOM 1611 C CA . LEU A 1 216 ? 4.354 -7.293 17.368 1.00 86.88 216 LEU A CA 1
ATOM 1612 C C . LEU A 1 216 ? 5.823 -7.346 16.916 1.00 86.88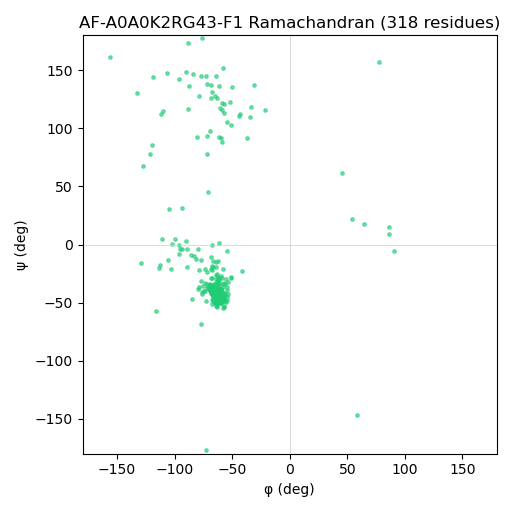 216 LEU A C 1
ATOM 1614 O O . LEU A 1 216 ? 6.126 -7.810 15.810 1.00 86.88 216 LEU A O 1
ATOM 1618 N N . GLY A 1 217 ? 6.748 -6.925 17.780 1.00 87.19 217 GLY A N 1
ATOM 1619 C CA . GLY A 1 217 ? 8.186 -7.010 17.532 1.00 87.19 217 GLY A CA 1
ATOM 1620 C C . GLY A 1 217 ? 8.681 -8.450 17.370 1.00 87.19 217 GLY A C 1
ATOM 1621 O O . GLY A 1 217 ? 9.436 -8.742 16.440 1.00 87.19 217 GLY A O 1
ATOM 1622 N N . LEU A 1 218 ? 8.214 -9.368 18.221 1.00 88.31 218 LEU A N 1
ATOM 1623 C CA . LEU A 1 218 ? 8.548 -10.794 18.159 1.00 88.31 218 LEU A CA 1
ATOM 1624 C C . LEU A 1 218 ? 7.981 -11.470 16.908 1.00 88.31 218 LEU A C 1
ATOM 1626 O O . LEU A 1 218 ? 8.706 -12.209 16.242 1.00 88.31 218 LEU A O 1
ATOM 1630 N N . LEU A 1 219 ? 6.726 -11.187 16.547 1.00 87.50 219 LEU A N 1
ATOM 1631 C CA . LEU A 1 219 ? 6.120 -11.683 15.307 1.00 87.50 219 LEU A CA 1
ATOM 1632 C C . LEU A 1 219 ? 6.907 -11.211 14.081 1.00 87.50 219 LEU A C 1
ATOM 1634 O O . LEU A 1 219 ? 7.180 -11.994 13.170 1.00 87.50 219 LEU A O 1
ATOM 1638 N N . THR A 1 220 ? 7.340 -9.951 14.089 1.00 85.94 220 THR A N 1
ATOM 1639 C CA . THR A 1 220 ? 8.180 -9.395 13.026 1.00 85.94 220 THR A CA 1
ATOM 1640 C C . THR A 1 220 ? 9.537 -10.100 12.973 1.00 85.94 220 THR A C 1
ATOM 1642 O O . THR A 1 220 ? 9.970 -10.518 11.901 1.00 85.94 220 THR A O 1
ATOM 1645 N N . ALA A 1 221 ? 10.203 -10.304 14.114 1.00 85.75 221 ALA A N 1
ATOM 1646 C CA . ALA A 1 221 ? 11.477 -11.020 14.174 1.00 85.75 221 ALA A CA 1
ATOM 1647 C C . ALA A 1 221 ? 11.347 -12.465 13.657 1.00 85.75 221 ALA A C 1
ATOM 1649 O O . ALA A 1 221 ? 12.168 -12.909 12.849 1.00 85.75 221 ALA A O 1
ATOM 1650 N N . LEU A 1 222 ? 10.281 -13.171 14.051 1.00 88.12 222 LEU A N 1
ATOM 1651 C CA . LEU A 1 222 ? 9.966 -14.515 13.569 1.00 88.12 222 LEU A CA 1
ATOM 1652 C C . LEU A 1 222 ? 9.768 -14.534 12.048 1.00 88.12 222 LEU A C 1
ATOM 1654 O O . LEU A 1 222 ? 10.323 -15.400 11.374 1.00 88.12 222 LEU A O 1
ATOM 1658 N N . ALA A 1 223 ? 9.054 -13.553 11.492 1.00 85.62 223 ALA A N 1
ATOM 1659 C CA . ALA A 1 223 ? 8.855 -13.430 10.050 1.00 85.62 223 ALA A CA 1
ATOM 1660 C C . ALA A 1 223 ? 10.180 -13.322 9.283 1.00 85.62 223 ALA A C 1
ATOM 1662 O O . ALA A 1 223 ? 10.357 -13.964 8.249 1.00 85.62 223 ALA A O 1
ATOM 1663 N N . PHE A 1 224 ? 11.139 -12.549 9.797 1.00 82.19 224 PHE A N 1
ATOM 1664 C CA . PHE A 1 224 ? 12.464 -12.442 9.186 1.00 82.19 224 PHE A CA 1
ATOM 1665 C C . PHE A 1 224 ? 13.289 -13.722 9.311 1.00 82.19 224 PHE A C 1
ATOM 1667 O O . PHE A 1 224 ? 14.048 -14.046 8.398 1.00 82.19 224 PHE A O 1
ATOM 1674 N N . VAL A 1 225 ? 13.148 -14.460 10.414 1.00 85.56 225 VAL A N 1
ATOM 1675 C CA . VAL A 1 225 ? 13.777 -15.776 10.570 1.00 85.56 225 VAL A CA 1
ATOM 1676 C C . VAL A 1 225 ? 13.195 -16.764 9.557 1.00 85.56 225 VAL A C 1
ATOM 1678 O O . VAL A 1 225 ? 13.960 -17.403 8.839 1.00 85.56 225 VAL A O 1
ATOM 1681 N N . LEU A 1 226 ? 11.868 -16.837 9.415 1.00 84.94 226 LEU A N 1
ATOM 1682 C CA . LEU A 1 226 ? 11.205 -17.690 8.419 1.00 84.94 226 LEU A CA 1
ATOM 1683 C C . LEU A 1 226 ? 11.579 -17.315 6.981 1.00 84.94 226 LEU A C 1
ATOM 1685 O O . LEU A 1 226 ? 11.836 -18.198 6.163 1.00 84.94 226 LEU A O 1
ATOM 1689 N N . ALA A 1 227 ? 11.706 -16.020 6.688 1.00 81.94 227 ALA A N 1
ATOM 1690 C CA . ALA A 1 227 ? 12.145 -15.541 5.380 1.00 81.94 227 ALA A CA 1
ATOM 1691 C C . ALA A 1 227 ? 13.552 -16.039 4.996 1.00 81.94 227 ALA A C 1
ATOM 1693 O O . ALA A 1 227 ? 13.839 -16.196 3.812 1.00 81.94 227 ALA A O 1
ATOM 1694 N N . LYS A 1 228 ? 14.428 -16.336 5.971 1.00 81.12 228 LYS A N 1
ATOM 1695 C CA . LYS A 1 228 ? 15.739 -16.955 5.697 1.00 81.12 228 LYS A CA 1
ATOM 1696 C C . LYS A 1 228 ? 15.621 -18.423 5.290 1.00 81.12 228 LYS A C 1
ATOM 1698 O O . LYS A 1 228 ? 16.413 -18.878 4.472 1.00 81.12 228 LYS A O 1
ATOM 1703 N N . TYR A 1 229 ? 14.652 -19.151 5.845 1.00 84.94 229 TYR A N 1
ATOM 1704 C CA . TYR A 1 229 ? 14.421 -20.560 5.514 1.00 84.94 229 TYR A CA 1
ATOM 1705 C C . TYR A 1 229 ? 13.706 -20.734 4.171 1.00 84.94 229 TYR A C 1
ATOM 1707 O O . TYR A 1 229 ? 13.958 -21.708 3.466 1.00 84.94 229 TYR A O 1
ATOM 1715 N N . VAL A 1 230 ? 12.852 -19.780 3.790 1.00 83.50 230 VAL A N 1
ATOM 1716 C CA . VAL A 1 230 ? 12.145 -19.781 2.502 1.00 83.50 230 VAL A CA 1
ATOM 1717 C C . VAL A 1 230 ? 12.490 -18.507 1.718 1.00 83.50 230 VAL A C 1
ATOM 1719 O O . VAL A 1 230 ? 11.672 -17.588 1.640 1.00 83.50 230 VAL A O 1
ATOM 1722 N N . PRO A 1 231 ? 13.680 -18.439 1.086 1.00 70.81 231 PRO A N 1
ATOM 1723 C CA . PRO A 1 231 ? 14.159 -17.233 0.401 1.00 70.81 231 PRO A CA 1
ATOM 1724 C C . PRO A 1 231 ? 13.329 -16.854 -0.835 1.00 70.81 231 PRO A C 1
ATOM 1726 O O . PRO A 1 231 ? 13.430 -15.736 -1.335 1.00 70.81 231 PRO A O 1
ATOM 1729 N N . ALA A 1 232 ? 12.488 -17.767 -1.333 1.00 72.56 232 ALA A N 1
ATOM 1730 C CA . ALA A 1 232 ? 11.545 -17.487 -2.412 1.00 72.56 232 ALA A CA 1
ATOM 1731 C C . ALA A 1 232 ? 10.410 -16.533 -1.991 1.00 72.56 232 ALA A C 1
ATOM 1733 O O . ALA A 1 232 ? 9.780 -15.918 -2.854 1.00 72.56 232 ALA A O 1
ATOM 1734 N N . VAL A 1 233 ? 10.140 -16.409 -0.686 1.00 76.31 233 VAL A N 1
ATOM 1735 C CA . VAL A 1 233 ? 9.048 -15.601 -0.135 1.00 76.31 233 VAL A CA 1
ATOM 1736 C C . VAL A 1 233 ? 9.635 -14.406 0.629 1.00 76.31 233 VAL A C 1
ATOM 1738 O O . VAL A 1 233 ? 10.256 -14.600 1.675 1.00 76.31 233 VAL A O 1
ATOM 1741 N N . PRO A 1 234 ? 9.444 -13.167 0.137 1.00 72.56 234 PRO A N 1
ATOM 1742 C CA . PRO A 1 234 ? 9.950 -11.958 0.792 1.00 72.56 234 PRO A CA 1
ATOM 1743 C C . PRO A 1 234 ? 9.439 -11.782 2.223 1.00 72.56 234 PRO A C 1
ATOM 1745 O O . PRO A 1 234 ? 8.331 -12.202 2.559 1.00 72.56 234 PRO A O 1
ATOM 1748 N N . SER A 1 235 ? 10.219 -11.110 3.074 1.00 77.44 235 SER A N 1
ATOM 1749 C CA . SER A 1 235 ? 9.893 -10.998 4.504 1.00 77.44 235 SER A CA 1
ATOM 1750 C C . SER A 1 235 ? 8.599 -10.226 4.765 1.00 77.44 235 SER A C 1
ATOM 1752 O O . SER A 1 235 ? 7.893 -10.541 5.716 1.00 77.44 235 SER A O 1
ATOM 1754 N N . SER A 1 236 ? 8.234 -9.273 3.901 1.00 76.38 236 SER A N 1
ATOM 1755 C CA . SER A 1 236 ? 6.960 -8.547 3.998 1.00 76.38 236 SER A CA 1
ATOM 1756 C C . SER A 1 236 ? 5.740 -9.469 3.881 1.00 76.38 236 SER A C 1
ATOM 1758 O O . SER A 1 236 ? 4.741 -9.248 4.560 1.00 76.38 236 SER A O 1
ATOM 1760 N N . VAL A 1 237 ? 5.846 -10.545 3.093 1.00 81.44 237 VAL A N 1
ATOM 1761 C CA . VAL A 1 237 ? 4.804 -11.573 2.947 1.00 81.44 237 VAL A CA 1
ATOM 1762 C C . VAL A 1 237 ? 4.638 -12.369 4.242 1.00 81.44 237 VAL A C 1
ATOM 1764 O O . VAL A 1 237 ? 3.510 -12.634 4.657 1.00 81.44 237 VAL A O 1
ATOM 1767 N N . TRP A 1 238 ? 5.750 -12.709 4.897 1.00 85.12 238 TRP A N 1
ATOM 1768 C CA . TRP A 1 238 ? 5.753 -13.425 6.173 1.00 85.12 238 TRP A CA 1
ATOM 1769 C C . TRP A 1 238 ? 5.216 -12.579 7.324 1.00 85.12 238 TRP A C 1
ATOM 1771 O O . TRP A 1 238 ? 4.448 -13.093 8.130 1.00 85.12 238 TRP A O 1
ATOM 1781 N N . VAL A 1 239 ? 5.582 -11.293 7.391 1.00 84.06 239 VAL A N 1
ATOM 1782 C CA . VAL A 1 239 ? 5.108 -10.381 8.447 1.00 84.06 239 VAL A CA 1
ATOM 1783 C C . VAL A 1 239 ? 3.586 -10.269 8.398 1.00 84.06 239 VAL A C 1
ATOM 1785 O O . VAL A 1 239 ? 2.928 -10.489 9.411 1.00 84.06 239 VAL A O 1
ATOM 1788 N N . LEU A 1 240 ? 3.021 -10.000 7.215 1.00 82.31 240 LEU A N 1
ATOM 1789 C CA . LEU A 1 240 ? 1.569 -9.905 7.044 1.00 82.31 240 LEU A CA 1
ATOM 1790 C C . LEU A 1 240 ? 0.870 -11.242 7.321 1.00 82.31 240 LEU A C 1
ATOM 1792 O O . LEU A 1 240 ? -0.163 -11.259 7.990 1.00 82.31 240 LEU A O 1
ATOM 1796 N N . ALA A 1 241 ? 1.450 -12.364 6.882 1.00 84.88 241 ALA A N 1
ATOM 1797 C CA . ALA A 1 241 ? 0.850 -13.684 7.068 1.00 84.88 241 ALA A CA 1
ATOM 1798 C C . ALA A 1 241 ? 0.794 -14.051 8.551 1.00 84.88 241 ALA A C 1
ATOM 1800 O O . ALA A 1 241 ? -0.257 -14.432 9.055 1.00 84.88 241 ALA A O 1
ATOM 1801 N N . LEU A 1 242 ? 1.912 -13.898 9.262 1.00 87.56 242 LEU A N 1
ATOM 1802 C CA . LEU A 1 242 ? 1.998 -14.216 10.682 1.00 87.56 242 LEU A CA 1
ATOM 1803 C C . LEU A 1 242 ? 1.136 -13.292 11.532 1.00 87.56 242 LEU A C 1
ATOM 1805 O O . LEU A 1 242 ? 0.478 -13.781 12.443 1.00 87.56 242 LEU A O 1
ATOM 1809 N N . ALA A 1 243 ? 1.104 -11.991 11.231 1.00 83.12 243 ALA A N 1
ATOM 1810 C CA . ALA A 1 243 ? 0.235 -11.055 11.936 1.00 83.12 243 ALA A CA 1
ATOM 1811 C C . ALA A 1 243 ? -1.241 -11.446 11.778 1.00 83.12 243 ALA A C 1
ATOM 1813 O O . ALA A 1 243 ? -1.972 -11.487 12.761 1.00 83.12 243 ALA A O 1
ATOM 1814 N N . THR A 1 244 ? -1.652 -11.806 10.560 1.00 83.12 244 THR A N 1
ATOM 1815 C CA . THR A 1 244 ? -3.031 -12.219 10.256 1.00 83.12 244 THR A CA 1
ATOM 1816 C C . THR A 1 244 ? -3.388 -13.544 10.906 1.00 83.12 244 THR A C 1
ATOM 1818 O O . THR A 1 244 ? -4.473 -13.689 11.453 1.00 83.12 244 THR A O 1
ATOM 1821 N N . LEU A 1 245 ? -2.478 -14.518 10.868 1.00 85.88 245 LEU A N 1
ATOM 1822 C CA . LEU A 1 245 ? -2.682 -15.797 11.535 1.00 85.88 245 LEU A CA 1
ATOM 1823 C C . LEU A 1 245 ? -2.788 -15.593 13.046 1.00 85.88 245 LEU A C 1
ATOM 1825 O O . LEU A 1 245 ? -3.728 -16.085 13.652 1.00 85.88 245 LEU A O 1
ATOM 1829 N N . ALA A 1 246 ? -1.886 -14.816 13.648 1.00 84.81 246 ALA A N 1
ATOM 1830 C CA . ALA A 1 246 ? -1.880 -14.557 15.084 1.00 84.81 246 ALA A CA 1
ATOM 1831 C C . ALA A 1 246 ? -3.180 -13.904 15.588 1.00 84.81 246 ALA A C 1
ATOM 1833 O O . ALA A 1 246 ? -3.619 -14.197 16.699 1.00 84.81 246 ALA A O 1
ATOM 1834 N N . THR A 1 247 ? -3.813 -13.057 14.775 1.00 83.25 247 THR A N 1
ATOM 1835 C CA . THR A 1 247 ? -5.080 -12.391 15.110 1.00 83.25 247 THR A CA 1
ATOM 1836 C C . THR A 1 247 ? -6.315 -13.108 14.563 1.00 83.25 247 THR A C 1
ATOM 1838 O O . THR A 1 247 ? -7.434 -12.662 14.814 1.00 83.25 247 THR A O 1
ATOM 1841 N N . ALA A 1 248 ? -6.150 -14.228 13.849 1.00 84.38 248 ALA A N 1
ATOM 1842 C CA . ALA A 1 248 ? -7.262 -14.961 13.260 1.00 84.38 248 ALA 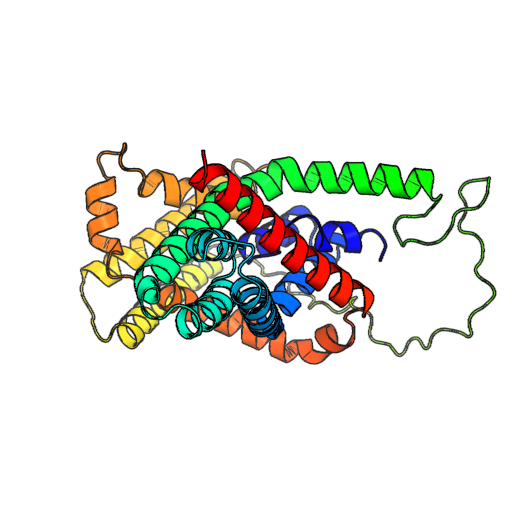A CA 1
ATOM 1843 C C . ALA A 1 248 ? -8.182 -15.526 14.361 1.00 84.38 248 ALA A C 1
ATOM 1845 O O . ALA A 1 248 ? -7.701 -16.284 15.208 1.00 84.38 248 ALA A O 1
ATOM 1846 N N . PRO A 1 249 ? -9.507 -15.272 14.315 1.00 80.81 249 PRO A N 1
ATOM 1847 C CA . PRO A 1 249 ? -10.449 -15.725 15.348 1.00 80.81 249 PRO A CA 1
ATOM 1848 C C . PRO A 1 249 ? -10.474 -17.245 15.565 1.00 80.81 249 PRO A C 1
ATOM 1850 O O . PRO A 1 249 ? -10.906 -17.725 16.606 1.00 80.81 249 PRO A O 1
ATOM 1853 N N . ILE A 1 250 ? -10.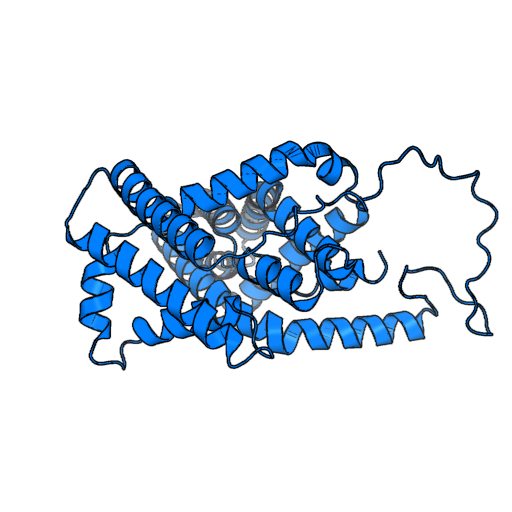011 -18.008 14.572 1.00 84.19 250 ILE A N 1
ATOM 1854 C CA . ILE A 1 250 ? -9.977 -19.474 14.577 1.00 84.19 250 ILE A CA 1
ATOM 1855 C C . ILE A 1 250 ? -8.905 -20.007 15.545 1.00 84.19 250 ILE A C 1
ATOM 1857 O O . ILE A 1 250 ? -9.005 -21.140 16.013 1.00 84.19 250 ILE A O 1
ATOM 1861 N N . LEU A 1 251 ? -7.870 -19.217 15.856 1.00 84.38 251 LEU A N 1
ATOM 1862 C CA . LEU A 1 251 ? -6.785 -19.662 16.726 1.00 84.38 251 LEU A CA 1
ATOM 1863 C C . LEU A 1 251 ? -7.108 -19.408 18.207 1.00 84.38 251 LEU A C 1
ATOM 1865 O O . LEU A 1 251 ? -7.538 -18.307 18.560 1.00 84.38 251 LEU A O 1
ATOM 1869 N N . PRO A 1 252 ? -6.833 -20.376 19.104 1.00 82.12 252 PRO A N 1
ATOM 1870 C CA . PRO A 1 252 ? -7.234 -20.313 20.515 1.00 82.12 252 PRO A CA 1
ATOM 1871 C C . PRO A 1 252 ? -6.520 -19.211 21.314 1.00 82.12 252 PRO A C 1
ATOM 1873 O O . PRO A 1 252 ? -6.990 -18.801 22.369 1.00 82.12 252 PRO A O 1
ATOM 1876 N N . PHE A 1 253 ? -5.390 -18.711 20.816 1.00 83.38 253 PHE A N 1
ATOM 1877 C CA . PHE A 1 253 ? -4.608 -17.634 21.430 1.00 83.38 253 PHE A CA 1
ATOM 1878 C C . PHE A 1 253 ? -4.937 -16.239 20.875 1.00 83.38 253 PHE A C 1
ATOM 1880 O O . PHE A 1 253 ? -4.408 -15.249 21.382 1.00 83.38 253 PHE A O 1
ATOM 1887 N N . SER A 1 254 ? -5.813 -16.134 19.870 1.00 82.69 254 SER A N 1
ATOM 1888 C CA . SER A 1 254 ? -6.165 -14.853 19.240 1.00 82.69 254 SER A CA 1
ATOM 1889 C C . SER A 1 254 ? -6.760 -13.860 20.241 1.00 82.69 254 SER A C 1
ATOM 1891 O O . SER A 1 254 ? -6.349 -12.703 20.262 1.00 82.69 254 SER A O 1
ATOM 1893 N N . GLY A 1 255 ? -7.639 -14.316 21.142 1.00 81.19 255 GLY A N 1
ATOM 1894 C CA . GLY A 1 255 ? -8.249 -13.471 22.174 1.00 81.19 255 GLY A CA 1
ATOM 1895 C C . GLY A 1 255 ? -7.231 -12.833 23.124 1.00 81.19 255 GLY A C 1
ATOM 1896 O O . GLY A 1 255 ? -7.356 -11.655 23.456 1.00 81.19 255 GLY A O 1
ATOM 1897 N N . LEU A 1 256 ? -6.177 -13.568 23.499 1.00 83.50 256 LEU A N 1
ATOM 1898 C CA . LEU A 1 256 ? -5.086 -13.025 24.313 1.00 83.50 256 LEU A CA 1
ATOM 1899 C C . LEU A 1 256 ? -4.303 -11.964 23.541 1.00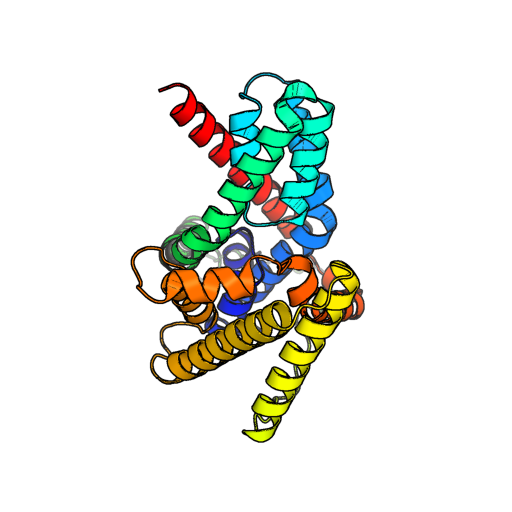 83.50 256 LEU A C 1
ATOM 1901 O O . LEU A 1 256 ? -4.078 -10.874 24.059 1.00 83.50 256 LEU A O 1
ATOM 1905 N N . ILE A 1 257 ? -3.932 -12.247 22.291 1.00 84.25 257 ILE A N 1
ATOM 1906 C CA . ILE A 1 257 ? -3.178 -11.301 21.460 1.00 84.25 257 ILE A CA 1
ATOM 1907 C C . ILE A 1 257 ? -3.986 -10.017 21.251 1.00 84.25 257 ILE A C 1
ATOM 1909 O O . ILE A 1 257 ? -3.474 -8.933 21.519 1.00 84.25 257 ILE A O 1
ATOM 1913 N N . VAL A 1 258 ? -5.265 -10.134 20.887 1.00 84.00 258 VAL A N 1
ATOM 1914 C CA . VAL A 1 258 ? -6.167 -8.987 20.705 1.00 84.00 258 VAL A CA 1
ATOM 1915 C C . VAL A 1 258 ? -6.303 -8.179 21.998 1.00 84.00 258 VAL A C 1
ATOM 1917 O O . VAL A 1 258 ? -6.248 -6.951 21.957 1.00 84.00 258 VAL A O 1
ATOM 1920 N N . SER A 1 259 ? -6.390 -8.834 23.161 1.00 85.06 259 SER A N 1
ATOM 1921 C CA . SER A 1 259 ? -6.463 -8.137 24.454 1.00 85.06 259 SER A CA 1
ATOM 1922 C C . SER A 1 259 ? -5.217 -7.299 24.771 1.00 85.06 259 SER A C 1
ATOM 1924 O O . SER A 1 259 ? -5.333 -6.264 25.422 1.00 85.06 259 SER A O 1
ATOM 1926 N N . PHE A 1 260 ? -4.041 -7.670 24.261 1.00 86.44 260 PHE A N 1
ATOM 1927 C CA . PHE A 1 260 ? -2.818 -6.880 24.426 1.00 86.44 260 PHE A CA 1
ATOM 1928 C C . PHE A 1 260 ? -2.615 -5.841 23.318 1.00 86.44 260 PHE A C 1
ATOM 1930 O O . PHE A 1 260 ? -1.873 -4.884 23.514 1.00 86.44 260 PHE A O 1
ATOM 1937 N N . THR A 1 261 ? -3.271 -5.988 22.164 1.00 83.50 261 THR A N 1
ATOM 1938 C CA . THR A 1 261 ? -3.076 -5.087 21.017 1.00 83.50 261 THR A CA 1
ATOM 1939 C C . THR A 1 261 ? -4.217 -4.098 20.778 1.00 83.50 261 THR A C 1
ATOM 1941 O O . THR A 1 261 ? -4.023 -3.164 20.011 1.00 83.50 261 THR A O 1
ATOM 1944 N N . HIS A 1 262 ? -5.392 -4.264 21.396 1.00 81.25 262 HIS A N 1
ATOM 1945 C CA . HIS A 1 262 ? -6.582 -3.443 21.098 1.00 81.25 262 HIS A CA 1
ATOM 1946 C C . HIS A 1 262 ? -6.420 -1.938 21.367 1.00 81.25 262 HIS A C 1
ATOM 1948 O O . HIS A 1 262 ? -7.065 -1.137 20.699 1.00 81.25 262 HIS A O 1
ATOM 1954 N N . ASN A 1 263 ? -5.564 -1.553 22.318 1.00 79.75 263 ASN A N 1
ATOM 1955 C CA . ASN A 1 263 ? -5.291 -0.150 22.654 1.00 79.75 263 ASN A CA 1
ATOM 1956 C C . ASN A 1 263 ? -4.143 0.458 21.842 1.00 79.75 263 ASN A C 1
ATOM 1958 O O . ASN A 1 263 ? -3.818 1.633 22.013 1.00 79.75 263 ASN A O 1
ATOM 1962 N N . LEU A 1 264 ? -3.485 -0.340 20.999 1.00 81.50 264 LEU A N 1
ATOM 1963 C CA . LEU A 1 264 ? -2.404 0.152 20.163 1.00 81.50 264 LEU A CA 1
ATOM 1964 C C . LEU A 1 264 ? -2.989 0.889 18.971 1.00 81.50 264 LEU A C 1
ATOM 1966 O O . LEU A 1 264 ? -3.779 0.326 18.215 1.00 81.50 264 LEU A O 1
ATOM 1970 N N . ASP A 1 265 ? -2.527 2.116 18.759 1.00 78.69 265 ASP A N 1
ATOM 1971 C CA . ASP A 1 265 ? -2.767 2.800 17.499 1.00 78.69 265 ASP A CA 1
ATOM 1972 C C . ASP A 1 265 ? -1.632 2.440 16.522 1.00 78.69 265 ASP A C 1
ATOM 1974 O O . ASP A 1 265 ? -0.465 2.785 16.773 1.00 78.69 265 ASP A O 1
ATOM 1978 N N . PRO A 1 266 ? -1.923 1.760 15.394 1.00 71.19 266 PRO A N 1
ATOM 1979 C CA . PRO A 1 266 ? -0.912 1.416 14.399 1.00 71.19 266 PRO A CA 1
ATOM 1980 C C . PRO A 1 266 ? -0.134 2.633 13.884 1.00 71.19 266 PRO A C 1
ATOM 1982 O O . PRO A 1 266 ? 1.041 2.502 13.527 1.00 71.19 266 PRO A O 1
ATOM 1985 N N . LEU A 1 267 ? -0.762 3.817 13.863 1.00 72.06 267 LEU A N 1
ATOM 1986 C CA . LEU A 1 267 ? -0.123 5.057 13.441 1.00 72.06 267 LEU A CA 1
ATOM 1987 C C . LEU A 1 267 ? 0.991 5.461 14.408 1.00 72.06 267 LEU A C 1
ATOM 1989 O O . LEU A 1 267 ? 2.076 5.814 13.952 1.00 72.06 267 LEU A O 1
ATOM 1993 N N . TYR A 1 268 ? 0.753 5.387 15.721 1.00 79.94 268 TYR A N 1
ATOM 1994 C CA . TYR A 1 268 ? 1.732 5.794 16.731 1.00 79.94 268 TYR A CA 1
ATOM 1995 C C . TYR A 1 268 ? 2.851 4.771 16.906 1.00 79.94 268 TYR A C 1
ATOM 1997 O O . TYR A 1 268 ? 4.018 5.158 16.974 1.00 79.94 268 TYR A O 1
ATOM 2005 N N . VAL A 1 269 ? 2.530 3.474 16.892 1.00 80.56 269 VAL A N 1
ATOM 2006 C CA . VAL A 1 269 ? 3.540 2.406 16.991 1.00 80.56 269 VAL A CA 1
ATOM 2007 C C . VAL A 1 269 ? 4.518 2.461 15.808 1.00 80.56 269 VAL A C 1
ATOM 2009 O O . VAL A 1 269 ? 5.723 2.295 15.990 1.00 80.56 269 VAL A O 1
ATOM 2012 N N . GLY A 1 270 ? 4.021 2.735 14.596 1.00 73.69 270 GLY A N 1
ATOM 2013 C CA . GLY A 1 270 ? 4.837 2.853 13.383 1.00 73.69 270 GLY A CA 1
ATOM 2014 C C . GLY A 1 270 ? 5.450 4.238 13.138 1.00 73.69 270 GLY A C 1
ATOM 2015 O O . GLY A 1 270 ? 6.287 4.381 12.240 1.00 73.69 270 GLY A O 1
ATOM 2016 N N . LEU A 1 271 ? 5.064 5.258 13.916 1.00 79.25 271 LEU A N 1
ATOM 2017 C CA . LEU A 1 271 ? 5.388 6.665 13.654 1.00 79.25 271 LEU A CA 1
ATOM 2018 C C . LEU A 1 271 ? 6.893 6.905 13.527 1.00 79.25 271 LEU A C 1
ATOM 2020 O O . LEU A 1 271 ? 7.322 7.623 12.630 1.00 79.25 271 LEU A O 1
ATOM 2024 N N . GLY A 1 272 ? 7.706 6.281 14.383 1.00 77.00 272 GLY A N 1
ATOM 2025 C CA . GLY A 1 272 ? 9.159 6.460 14.373 1.00 77.00 272 GLY A CA 1
ATOM 2026 C C . GLY A 1 272 ? 9.797 5.967 13.074 1.00 77.00 272 GLY A C 1
ATOM 2027 O O . GLY A 1 272 ? 10.623 6.657 12.478 1.00 77.00 272 GLY A O 1
ATOM 2028 N N . SER A 1 273 ? 9.367 4.803 12.586 1.00 71.69 273 SER A N 1
ATOM 2029 C CA . SER A 1 273 ? 9.849 4.235 11.325 1.00 71.69 273 SER A CA 1
ATOM 2030 C C . SER A 1 273 ? 9.399 5.062 10.120 1.00 71.69 273 SER A C 1
ATOM 2032 O O . SER A 1 273 ? 10.200 5.316 9.221 1.00 71.69 273 SER A O 1
ATOM 2034 N N . ILE A 1 274 ? 8.148 5.534 10.118 1.00 68.38 274 ILE A N 1
ATOM 2035 C CA . ILE A 1 274 ? 7.606 6.392 9.052 1.00 68.38 274 ILE A CA 1
ATOM 2036 C C . ILE A 1 274 ? 8.289 7.766 9.060 1.00 68.38 274 ILE A C 1
ATOM 2038 O O . ILE A 1 274 ? 8.613 8.291 7.999 1.00 68.38 274 ILE A O 1
ATOM 2042 N N . ALA A 1 275 ? 8.575 8.330 10.235 1.00 72.12 275 ALA A N 1
ATOM 2043 C CA . ALA A 1 275 ? 9.299 9.588 10.371 1.00 72.12 275 ALA A CA 1
ATOM 2044 C C . ALA A 1 275 ? 10.740 9.470 9.855 1.00 72.12 275 ALA A C 1
ATOM 2046 O O . ALA A 1 275 ? 11.192 10.340 9.116 1.00 72.12 275 ALA A O 1
ATOM 2047 N N . LEU A 1 276 ? 11.449 8.381 10.175 1.00 71.88 276 LEU A N 1
ATOM 2048 C CA . LEU A 1 276 ? 12.789 8.108 9.635 1.00 71.88 276 LEU A CA 1
ATOM 2049 C C . LEU A 1 276 ? 12.767 7.951 8.109 1.00 71.88 276 LEU A C 1
ATOM 2051 O O . LEU A 1 276 ? 13.607 8.528 7.419 1.00 71.88 276 LEU A O 1
ATOM 2055 N N . LEU A 1 277 ? 11.778 7.228 7.575 1.00 65.88 277 LEU A N 1
ATOM 2056 C CA . LEU A 1 277 ? 11.551 7.122 6.132 1.00 65.88 277 LEU A CA 1
ATOM 2057 C C . LEU A 1 277 ? 11.283 8.496 5.504 1.00 65.88 277 LEU A C 1
ATOM 2059 O O . LEU A 1 277 ? 11.905 8.836 4.501 1.00 65.88 277 LEU A O 1
ATOM 2063 N N . GLY A 1 278 ? 10.419 9.313 6.110 1.00 64.19 278 GLY A N 1
ATOM 2064 C CA . GLY A 1 278 ? 10.105 10.667 5.654 1.00 64.19 278 GLY A CA 1
ATOM 2065 C C . GLY A 1 278 ? 11.305 11.619 5.703 1.00 64.19 278 GLY A C 1
ATOM 2066 O O . GLY A 1 278 ? 11.518 12.385 4.766 1.00 64.19 278 GLY A O 1
ATOM 2067 N N . MET A 1 279 ? 12.138 11.542 6.745 1.00 68.38 279 MET A N 1
ATOM 2068 C CA . MET A 1 279 ? 13.379 12.319 6.850 1.00 68.38 279 MET A CA 1
ATOM 2069 C C . MET A 1 279 ? 14.402 11.910 5.785 1.00 68.38 279 MET A C 1
ATOM 2071 O O . MET A 1 279 ? 15.028 12.779 5.176 1.00 68.38 279 MET A O 1
ATOM 2075 N N . ASN A 1 280 ? 14.535 10.610 5.505 1.00 61.53 280 ASN A N 1
ATOM 2076 C CA . ASN A 1 280 ? 15.382 10.119 4.415 1.00 61.53 280 ASN A CA 1
ATOM 2077 C C . ASN A 1 280 ? 14.863 10.585 3.048 1.00 61.53 280 ASN A C 1
ATOM 2079 O O . ASN A 1 280 ? 15.633 11.061 2.221 1.00 61.53 280 ASN A O 1
ATOM 2083 N N . VAL A 1 281 ? 13.547 10.556 2.840 1.00 57.50 281 VAL A N 1
ATOM 2084 C CA . VAL A 1 281 ? 12.913 11.117 1.641 1.00 57.50 281 VAL A CA 1
ATOM 2085 C C . VAL A 1 281 ? 13.171 12.622 1.505 1.00 57.50 281 VAL A C 1
ATOM 2087 O O . VAL A 1 281 ? 13.456 13.096 0.407 1.00 57.50 281 VAL A O 1
ATOM 2090 N N . GLY A 1 282 ? 13.092 13.383 2.601 1.00 57.31 282 GLY A N 1
ATOM 2091 C CA . GLY A 1 282 ? 13.374 14.821 2.612 1.00 57.31 282 GLY A CA 1
ATOM 2092 C C . GLY A 1 282 ? 14.828 15.140 2.252 1.00 57.31 282 GLY A C 1
ATOM 2093 O O . GLY A 1 282 ? 15.093 16.098 1.521 1.00 57.31 282 GLY A O 1
ATOM 2094 N N . ARG A 1 283 ? 15.768 14.293 2.689 1.00 57.75 283 ARG A N 1
ATOM 2095 C CA . ARG A 1 283 ? 17.180 14.337 2.274 1.00 57.75 283 ARG A CA 1
ATOM 2096 C C . ARG A 1 283 ? 17.344 14.083 0.770 1.00 57.75 283 ARG A C 1
ATOM 2098 O O . ARG A 1 283 ? 18.202 14.695 0.135 1.00 57.75 283 ARG A O 1
ATOM 2105 N N . ASP A 1 284 ? 16.459 13.281 0.191 1.00 55.31 284 ASP A N 1
ATOM 2106 C CA . ASP A 1 284 ? 16.420 12.941 -1.229 1.00 55.31 284 ASP A CA 1
ATOM 2107 C C . ASP A 1 284 ? 15.482 13.851 -2.050 1.00 55.31 284 ASP A C 1
ATOM 2109 O O . ASP A 1 284 ? 14.963 13.456 -3.095 1.00 55.31 284 ASP A O 1
ATOM 2113 N N . ILE A 1 285 ? 15.314 15.126 -1.670 1.00 58.66 285 ILE A N 1
ATOM 2114 C CA . ILE A 1 285 ? 14.607 16.141 -2.486 1.00 58.66 285 ILE A CA 1
ATOM 2115 C C . ILE A 1 285 ? 15.131 16.210 -3.931 1.00 58.66 285 ILE A C 1
ATOM 2117 O O . ILE A 1 285 ? 14.401 16.550 -4.866 1.00 58.66 285 ILE A O 1
ATOM 2121 N N . ASN A 1 286 ? 16.398 15.864 -4.146 1.00 55.16 286 ASN A N 1
ATOM 2122 C CA . ASN A 1 286 ? 16.958 15.762 -5.488 1.00 55.16 286 ASN A CA 1
ATOM 2123 C C . ASN A 1 286 ? 16.369 14.575 -6.270 1.00 55.16 286 ASN A C 1
ATOM 2125 O O . ASN A 1 286 ? 16.113 14.724 -7.461 1.00 55.16 286 ASN A O 1
ATOM 2129 N N . ALA A 1 287 ? 16.043 13.455 -5.618 1.00 55.41 287 ALA A N 1
ATOM 2130 C CA . ALA A 1 287 ? 15.295 12.361 -6.231 1.00 55.41 287 ALA A CA 1
ATOM 2131 C C . ALA A 1 287 ? 13.875 12.810 -6.630 1.00 55.41 287 ALA A C 1
ATOM 2133 O O . ALA A 1 287 ? 13.452 12.540 -7.756 1.00 55.41 287 ALA A O 1
ATOM 2134 N N . LEU A 1 288 ? 13.185 13.597 -5.788 1.00 57.78 288 LEU A N 1
ATOM 2135 C CA . LEU A 1 288 ? 11.896 14.223 -6.139 1.00 57.78 288 LEU A CA 1
ATOM 2136 C C . LEU A 1 288 ? 11.998 15.082 -7.412 1.00 57.78 288 LEU A C 1
ATOM 2138 O O . LEU A 1 288 ? 11.149 14.982 -8.295 1.00 57.78 288 LEU A O 1
ATOM 2142 N N . LYS A 1 289 ? 13.066 15.879 -7.556 1.00 59.25 289 LYS A N 1
ATOM 2143 C CA . LYS A 1 289 ? 13.316 16.717 -8.750 1.00 59.25 289 LYS A CA 1
ATOM 2144 C C . LYS A 1 289 ? 13.625 15.914 -10.018 1.00 59.25 289 LYS A C 1
ATOM 2146 O O . LYS A 1 289 ? 13.518 16.447 -11.121 1.00 59.25 289 LYS A O 1
ATOM 2151 N N . THR A 1 290 ? 14.006 14.647 -9.873 1.00 58.44 290 THR A N 1
ATOM 2152 C CA . THR A 1 290 ? 14.280 13.736 -10.997 1.00 58.44 290 THR A CA 1
ATOM 2153 C C . THR A 1 290 ? 13.073 12.889 -11.396 1.00 58.44 290 THR A C 1
ATOM 2155 O O . THR A 1 290 ? 13.135 12.172 -12.401 1.00 58.44 290 THR A O 1
ATOM 2158 N N . LEU A 1 291 ? 11.958 12.993 -10.659 1.00 63.25 291 LEU A N 1
ATOM 2159 C CA . LEU A 1 291 ? 10.707 12.346 -11.029 1.00 63.25 291 LEU A CA 1
ATOM 2160 C C . LEU A 1 291 ? 10.282 12.804 -12.424 1.00 63.25 291 LEU A C 1
ATOM 2162 O O . LEU A 1 291 ? 10.071 13.982 -12.710 1.00 63.25 291 LEU A O 1
ATOM 2166 N N . ASN A 1 292 ? 10.158 11.836 -13.325 1.00 71.31 292 ASN A N 1
ATOM 2167 C CA . ASN A 1 292 ? 9.675 12.093 -14.668 1.00 71.31 292 ASN A CA 1
ATOM 2168 C C . ASN A 1 292 ? 8.199 12.504 -14.580 1.00 71.31 292 ASN A C 1
ATOM 2170 O O . ASN A 1 292 ? 7.407 11.786 -13.975 1.00 71.31 292 ASN A O 1
ATOM 2174 N N . TRP A 1 293 ? 7.800 13.598 -15.234 1.00 81.19 293 TRP A N 1
ATOM 2175 C CA . TRP A 1 293 ? 6.393 14.023 -15.323 1.00 81.19 293 TRP A CA 1
ATOM 2176 C C . TRP A 1 293 ? 5.459 12.893 -15.793 1.00 81.19 293 TRP A C 1
ATOM 2178 O O . TRP A 1 293 ? 4.303 12.816 -15.391 1.00 81.19 293 TRP A O 1
ATOM 2188 N N . ARG A 1 294 ? 5.982 11.956 -16.597 1.00 84.44 294 ARG A N 1
ATOM 2189 C CA . ARG A 1 294 ? 5.252 10.754 -17.018 1.00 84.44 294 ARG A CA 1
ATOM 2190 C C . ARG A 1 294 ? 4.884 9.847 -15.843 1.00 84.44 294 ARG A C 1
ATOM 2192 O O . ARG A 1 294 ? 3.819 9.251 -15.868 1.00 84.44 294 ARG A O 1
ATOM 2199 N N . THR A 1 295 ? 5.743 9.743 -14.831 1.00 81.19 295 THR A N 1
ATOM 2200 C CA . THR A 1 295 ? 5.462 8.972 -13.614 1.00 81.19 295 THR A CA 1
ATOM 2201 C C . THR A 1 295 ? 4.352 9.615 -12.799 1.00 81.19 295 THR A C 1
ATOM 2203 O O . THR A 1 295 ? 3.503 8.892 -12.300 1.00 81.19 295 THR A O 1
ATOM 2206 N N . VAL A 1 296 ? 4.309 10.950 -12.733 1.00 85.31 296 VAL A N 1
ATOM 2207 C CA . VAL A 1 296 ? 3.207 11.676 -12.082 1.00 85.31 296 VAL A CA 1
ATOM 2208 C C . VAL A 1 296 ? 1.883 11.342 -12.757 1.00 85.31 296 VAL A C 1
ATOM 2210 O O . VAL A 1 296 ? 0.960 10.903 -12.088 1.00 85.31 296 VAL A O 1
ATOM 2213 N N . ILE A 1 297 ? 1.820 11.436 -14.088 1.00 89.12 297 ILE A N 1
ATOM 2214 C CA . ILE A 1 297 ? 0.605 11.092 -14.841 1.00 89.12 297 ILE A CA 1
ATOM 2215 C C . ILE A 1 297 ? 0.194 9.640 -14.615 1.00 89.12 297 ILE A C 1
ATOM 2217 O O . ILE A 1 297 ? -0.977 9.373 -14.365 1.00 89.12 297 ILE A O 1
ATOM 2221 N N . VAL A 1 298 ? 1.142 8.702 -14.696 1.00 88.31 298 VAL A N 1
ATOM 2222 C CA . VAL A 1 298 ? 0.847 7.285 -14.459 1.00 88.31 298 VAL A CA 1
ATOM 2223 C C . VAL A 1 298 ? 0.318 7.078 -13.043 1.00 88.31 298 VAL A C 1
ATOM 2225 O O . VAL A 1 298 ? -0.707 6.430 -12.898 1.00 88.31 298 VAL A O 1
ATOM 2228 N N . ALA A 1 299 ? 0.938 7.676 -12.023 1.00 87.31 299 ALA A N 1
ATOM 2229 C CA . ALA A 1 299 ? 0.469 7.586 -10.643 1.00 87.31 299 ALA A CA 1
ATOM 2230 C C . ALA A 1 299 ? -0.962 8.128 -10.497 1.00 87.31 299 ALA A C 1
ATOM 2232 O O . ALA A 1 299 ? -1.824 7.445 -9.956 1.00 87.31 299 ALA A O 1
ATOM 2233 N N . THR A 1 300 ? -1.244 9.312 -11.047 1.00 89.56 300 THR A N 1
ATOM 2234 C CA . THR A 1 300 ? -2.578 9.928 -11.022 1.00 89.56 300 THR A CA 1
ATOM 2235 C C . THR A 1 300 ? -3.628 9.053 -11.707 1.00 89.56 300 THR A C 1
ATOM 2237 O O . THR A 1 300 ? -4.717 8.863 -11.163 1.00 89.56 300 THR A O 1
ATOM 2240 N N . ILE A 1 301 ? -3.307 8.480 -12.872 1.00 91.94 301 ILE A N 1
ATOM 2241 C CA . ILE A 1 301 ? -4.198 7.549 -13.576 1.00 91.94 301 ILE A CA 1
ATOM 2242 C C . ILE A 1 301 ? -4.413 6.287 -12.739 1.00 91.94 301 ILE A C 1
ATOM 2244 O O . ILE A 1 301 ? -5.553 5.868 -12.584 1.00 91.94 301 ILE A O 1
ATOM 2248 N N . THR A 1 302 ? -3.357 5.708 -12.165 1.00 89.19 302 THR A N 1
ATOM 2249 C CA . THR A 1 302 ? -3.448 4.509 -11.321 1.00 89.19 302 THR A CA 1
ATOM 2250 C C . THR A 1 302 ? -4.325 4.761 -10.095 1.00 89.19 302 THR A C 1
ATOM 2252 O O . THR A 1 302 ? -5.207 3.952 -9.809 1.00 89.19 302 THR A O 1
ATOM 2255 N N . PHE A 1 303 ? -4.143 5.888 -9.400 1.00 90.06 303 PHE A N 1
ATOM 2256 C CA . PHE A 1 303 ? -4.959 6.260 -8.240 1.00 90.06 303 PHE A CA 1
ATOM 2257 C C . PHE A 1 303 ? -6.425 6.462 -8.629 1.00 90.06 303 PHE A C 1
ATOM 2259 O O . PHE A 1 303 ? -7.309 5.917 -7.975 1.00 90.06 303 PHE A O 1
ATOM 2266 N N . SER A 1 304 ? -6.677 7.175 -9.731 1.00 92.75 304 SER A N 1
ATOM 2267 C CA . SER A 1 304 ? -8.038 7.423 -10.225 1.00 92.75 304 SER A CA 1
ATOM 2268 C C . SER A 1 304 ? -8.730 6.131 -10.642 1.00 92.75 304 SER A C 1
ATOM 2270 O O . SER A 1 304 ? -9.845 5.863 -10.213 1.00 92.75 304 SER A O 1
ATOM 2272 N N . ALA A 1 305 ? -8.061 5.313 -11.457 1.00 92.50 305 ALA A N 1
ATOM 2273 C CA . ALA A 1 305 ? -8.608 4.062 -11.961 1.00 92.50 305 ALA A CA 1
ATOM 2274 C C . ALA A 1 305 ? -8.897 3.083 -10.822 1.00 92.50 305 ALA A C 1
ATOM 2276 O O . ALA A 1 305 ? -9.960 2.477 -10.810 1.00 92.50 305 ALA A O 1
ATOM 2277 N N . SER A 1 306 ? -7.991 2.968 -9.848 1.00 90.38 306 SER A N 1
ATOM 2278 C CA . SER A 1 306 ? -8.190 2.087 -8.693 1.00 90.38 306 SER A CA 1
ATOM 2279 C C . SER A 1 306 ? -9.357 2.552 -7.826 1.00 90.38 306 SER A C 1
ATOM 2281 O O . SER A 1 306 ? -10.193 1.736 -7.458 1.00 90.38 306 SER A O 1
ATOM 2283 N N . PHE A 1 307 ? -9.455 3.859 -7.556 1.00 93.31 307 PHE A N 1
ATOM 2284 C CA . PHE A 1 307 ? -10.556 4.428 -6.782 1.00 93.31 307 PHE A CA 1
ATOM 2285 C C . PHE A 1 307 ? -11.903 4.248 -7.474 1.00 93.31 307 PHE A C 1
ATOM 2287 O O . PHE A 1 307 ? -12.831 3.707 -6.880 1.00 93.31 307 PHE A O 1
ATOM 2294 N N . ILE A 1 308 ? -11.996 4.648 -8.742 1.00 94.56 308 ILE A N 1
ATOM 2295 C CA . ILE A 1 308 ? -13.239 4.579 -9.513 1.00 94.56 308 ILE A CA 1
ATOM 2296 C C . ILE A 1 308 ? -13.662 3.122 -9.718 1.00 94.56 308 ILE A C 1
ATOM 2298 O O . ILE A 1 308 ? -14.837 2.810 -9.567 1.00 94.56 308 ILE A O 1
ATOM 2302 N N . ALA A 1 309 ? -12.728 2.216 -10.027 1.00 93.25 309 ALA A N 1
ATOM 2303 C CA . ALA A 1 309 ? -13.049 0.801 -10.198 1.00 93.25 309 ALA A CA 1
ATOM 2304 C C . ALA A 1 309 ? -13.516 0.157 -8.886 1.00 93.25 309 ALA A C 1
ATOM 2306 O O . ALA A 1 309 ? -14.488 -0.594 -8.897 1.00 93.25 309 ALA A O 1
ATOM 2307 N N . ALA A 1 310 ? -12.862 0.468 -7.761 1.00 92.38 310 ALA A N 1
ATOM 2308 C CA . ALA A 1 310 ? -13.274 -0.029 -6.452 1.00 92.38 310 ALA A CA 1
ATOM 2309 C C . ALA A 1 310 ? -14.650 0.521 -6.047 1.00 92.38 310 ALA A C 1
ATOM 2311 O O . ALA A 1 310 ? -15.504 -0.250 -5.620 1.00 92.38 310 ALA A O 1
ATOM 2312 N N . ALA A 1 311 ? -14.896 1.818 -6.254 1.00 94.31 311 ALA A N 1
ATOM 2313 C CA . ALA A 1 311 ? -16.195 2.434 -5.999 1.00 94.31 311 ALA A CA 1
ATOM 2314 C C . ALA A 1 311 ? -17.298 1.853 -6.896 1.00 94.31 311 ALA A C 1
ATOM 2316 O O . ALA A 1 311 ? -18.387 1.566 -6.415 1.00 94.31 311 ALA A O 1
ATOM 2317 N N . ALA A 1 312 ? -17.019 1.612 -8.180 1.00 94.62 312 ALA A N 1
ATOM 2318 C CA . ALA A 1 312 ? -17.978 1.000 -9.096 1.00 94.62 312 ALA A CA 1
ATOM 2319 C C . ALA A 1 312 ? -18.297 -0.454 -8.735 1.00 94.62 312 ALA A C 1
ATOM 2321 O O . ALA A 1 312 ? -19.457 -0.859 -8.792 1.00 94.62 312 ALA A O 1
ATOM 2322 N N . LEU A 1 313 ? -17.292 -1.229 -8.322 1.00 93.31 313 LEU A N 1
ATOM 2323 C CA . LEU A 1 313 ? -17.507 -2.585 -7.826 1.00 93.31 313 LEU A CA 1
ATOM 2324 C C . LEU A 1 313 ? -18.334 -2.573 -6.534 1.00 93.31 313 LEU A C 1
ATOM 2326 O O . LEU A 1 313 ? -19.268 -3.356 -6.403 1.00 93.31 313 LEU A O 1
ATOM 2330 N N . ALA A 1 314 ? -18.022 -1.670 -5.603 1.00 93.38 314 ALA A N 1
ATOM 2331 C CA . ALA A 1 314 ? -18.778 -1.508 -4.367 1.00 93.38 314 ALA A CA 1
ATOM 2332 C C . ALA A 1 314 ? -20.231 -1.092 -4.638 1.00 93.38 314 ALA A C 1
ATOM 2334 O O . ALA A 1 314 ? -21.145 -1.684 -4.075 1.00 93.38 314 ALA A O 1
ATOM 2335 N N . GLN A 1 315 ? -20.450 -0.142 -5.552 1.00 93.88 315 GLN A N 1
ATOM 2336 C CA . GLN A 1 315 ? -21.780 0.286 -5.989 1.00 93.88 315 GLN A CA 1
ATOM 2337 C C . GLN A 1 315 ? -22.589 -0.899 -6.500 1.00 93.88 315 GLN A C 1
ATOM 2339 O O . GLN A 1 315 ? -23.727 -1.092 -6.083 1.00 93.88 315 GLN A O 1
ATOM 2344 N N . PHE A 1 316 ? -21.982 -1.693 -7.385 1.00 94.06 316 PHE A N 1
ATOM 2345 C CA . PHE A 1 316 ? -22.608 -2.881 -7.942 1.00 94.06 316 PHE A CA 1
ATOM 2346 C C . PHE A 1 316 ? -23.016 -3.859 -6.839 1.00 94.06 316 PHE A C 1
ATOM 2348 O O . PHE A 1 316 ? -24.159 -4.288 -6.822 1.00 94.06 316 PHE A O 1
ATOM 2355 N N . VAL A 1 317 ? -22.126 -4.152 -5.887 1.00 90.75 317 VAL A N 1
ATOM 2356 C CA . VAL A 1 317 ? -22.414 -5.079 -4.780 1.00 90.75 317 VAL A CA 1
ATOM 2357 C C . VAL A 1 317 ? -23.495 -4.550 -3.833 1.00 90.75 317 VAL A C 1
ATOM 2359 O O . VAL A 1 317 ? -24.314 -5.335 -3.381 1.00 90.75 317 VAL A O 1
ATOM 2362 N N . ILE A 1 318 ? -23.520 -3.248 -3.535 1.00 87.56 318 ILE A N 1
ATOM 2363 C CA . ILE A 1 318 ? -24.531 -2.644 -2.645 1.00 87.56 318 ILE A CA 1
ATOM 2364 C C . ILE A 1 318 ? -25.935 -2.665 -3.274 1.00 87.56 318 ILE A C 1
ATOM 2366 O O . ILE A 1 318 ? -26.927 -2.688 -2.554 1.00 87.56 318 ILE A O 1
ATOM 2370 N N . HIS A 1 319 ? -26.023 -2.634 -4.606 1.00 82.56 319 HIS A N 1
ATOM 2371 C CA . HIS A 1 319 ? -27.290 -2.554 -5.343 1.00 82.56 319 HIS A CA 1
ATOM 2372 C C . HIS A 1 319 ? -27.784 -3.910 -5.881 1.00 82.56 319 HIS A C 1
ATOM 2374 O O . HIS A 1 319 ? -28.773 -3.938 -6.616 1.00 82.56 319 HIS A O 1
ATOM 2380 N N . ILE A 1 320 ? -27.098 -5.008 -5.548 1.00 75.31 320 ILE A N 1
ATOM 2381 C CA . ILE A 1 320 ? -27.551 -6.391 -5.771 1.00 75.31 320 ILE A CA 1
ATOM 2382 C C . ILE A 1 320 ? -28.284 -6.879 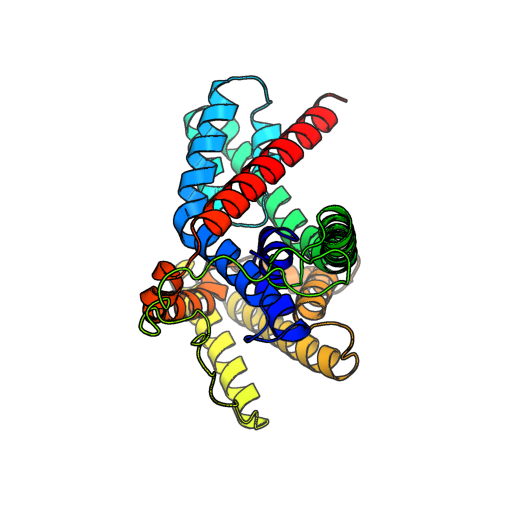-4.526 1.00 75.31 320 ILE A C 1
ATOM 2384 O O . ILE A 1 320 ? -29.354 -7.502 -4.705 1.00 75.31 320 ILE A O 1
#

Solvent-accessible surface area (backbone atoms only — not comparable to full-atom values): 16734 Å² total; per-residue (Å²): 105,29,46,20,46,45,24,38,64,34,50,78,32,38,71,60,50,42,54,38,31,38,74,75,55,30,82,87,26,49,33,26,49,15,20,51,51,35,27,49,47,40,72,74,46,27,22,64,52,36,16,54,49,37,34,50,49,54,73,66,62,82,54,52,68,61,18,47,19,38,13,34,16,65,47,41,69,61,30,23,52,29,18,41,54,33,40,27,71,78,37,62,93,45,30,72,57,27,45,50,41,17,53,52,31,22,50,48,30,53,59,55,42,47,52,46,26,68,73,47,33,39,59,47,35,54,52,50,48,54,50,51,27,60,76,67,34,31,48,71,70,53,47,48,36,44,100,84,69,46,73,52,80,69,76,84,66,71,82,72,66,86,79,65,75,54,79,82,68,64,72,82,70,70,83,76,79,77,46,74,66,57,51,54,52,53,52,51,51,50,37,52,48,19,40,53,36,28,28,66,68,70,73,51,82,53,72,45,47,48,52,24,41,48,50,54,46,50,52,44,52,50,15,51,55,50,23,68,79,40,71,92,47,54,40,54,60,37,34,55,49,51,54,50,55,53,58,29,85,89,42,93,60,12,66,60,50,46,69,24,38,70,84,56,50,70,65,32,39,44,37,64,62,51,48,52,51,49,53,52,50,60,73,37,50,64,56,63,73,55,58,52,69,66,54,53,54,45,34,53,49,51,55,49,51,53,32,52,50,40,17,50,52,38,38,52,62,75,74,107

Foldseek 3Di:
DFLLLLLQFLALQDPLNLLVCCLPPNPQGSNSLSSVLLVVCCVPCLLVLLLVLLLVVLVVVPFDLLLLLLLQLRLDPSNSVSSLVSSCVVPVVCSVVSNVNNVVSVVCCNQVVSCCSVPPSSVVSVVVSVVVCVVQCADSVRAHADPVSHRDPDDDDDPPPPPLDDSSPPPPPPPPPPDVVVVVVVLVVLLVQLQVQQCVVLVDRDPLQSVLSVVLSVQLVVLVVVCVVVVVDRSSNSSSVSVCVCCPPPDPCNVVNCSSCVSGDPCRSCVVVVVVVVVVVVVVVSSVVNDDVVSVVSSSCSSSCSSVVSSVVSRVVVVD